Protein AF-A0A2Z6IFJ8-F1 (afdb_monomer_lite)

Sequence (201 aa):
MTLAEHLRNFLWNDRIGFARWKVARELLKKRPDFFKKPSCGDLELLSEHIDGMPTGRTVFFPPSGVAGIVAGMDDKFGRDDSSDRLFPPISCRWKDEETPVTPEAIRAANLDRIRALGFVENGLITATPSIRGYVLMTFDDATGEQVLILVPIRVVLERLRMGEDYRNIPPVEGEHHLDWWAELRRRYPKETFWVPRQYRR

pLDDT: mean 76.65, std 12.47, range [46.59, 94.0]

Radius of gyration: 17.71 Å; chains: 1; bounding box: 40×46×48 Å

Foldseek 3Di:
DDPVVVVVVVVLVVVLVVQVVVLVVVCCVVPVCQVVPLQALKDKFFWAAPSSHTPSDIDIFHLLLLLQLVVLVLVLCPPPQDPQAQFFHFDPVLCVVRHDDDPVSCVVRLNVFWPDWFKDDPRDTDSRDHLQIWIWTFGQDPVRDTTITTGRNLVSQQSLVNRPDPSSQTFHDHDPSAGRVVSNCVVCVVRDHDDDPVNPD

Structure (mmCIF, N/CA/C/O backbone):
data_AF-A0A2Z6IFJ8-F1
#
_entry.id   AF-A0A2Z6IFJ8-F1
#
loop_
_atom_site.group_PDB
_atom_site.id
_atom_site.type_symbol
_atom_site.label_atom_id
_atom_site.label_alt_id
_atom_site.label_comp_id
_atom_site.label_asym_id
_atom_site.label_entity_id
_atom_site.label_seq_id
_atom_site.pdbx_PDB_ins_code
_atom_site.Cartn_x
_atom_site.Cartn_y
_atom_site.Cartn_z
_atom_site.occupancy
_atom_site.B_iso_or_equiv
_atom_site.auth_seq_id
_atom_site.auth_comp_id
_atom_site.auth_asym_id
_atom_site.auth_atom_id
_atom_site.pdbx_PDB_model_num
ATOM 1 N N . MET A 1 1 ? -1.368 -27.295 16.977 1.00 56.31 1 MET A N 1
ATOM 2 C CA . MET A 1 1 ? -2.494 -26.349 17.083 1.00 56.31 1 MET A CA 1
ATOM 3 C C . MET A 1 1 ? -3.770 -27.160 17.243 1.00 56.31 1 MET A C 1
ATOM 5 O O . MET A 1 1 ? -3.990 -28.080 16.462 1.00 56.31 1 MET A O 1
ATOM 9 N N . THR A 1 2 ? -4.534 -26.921 18.301 1.00 79.88 2 THR A N 1
ATOM 10 C CA . THR A 1 2 ? -5.707 -27.724 18.688 1.00 79.88 2 THR A CA 1
ATOM 11 C C . THR A 1 2 ? -6.988 -27.214 18.017 1.00 79.88 2 THR A C 1
ATOM 13 O O . THR A 1 2 ? -7.058 -26.067 17.577 1.00 79.88 2 THR A O 1
ATOM 16 N N . LEU A 1 3 ? -8.037 -28.045 17.954 1.00 74.81 3 LEU A N 1
ATOM 17 C CA . LEU A 1 3 ? -9.346 -27.655 17.403 1.00 74.81 3 LEU A CA 1
ATOM 18 C C . LEU A 1 3 ? -9.928 -26.415 18.111 1.00 74.81 3 LEU A C 1
ATOM 20 O O . LEU A 1 3 ? -10.513 -25.549 17.467 1.00 74.81 3 LEU A O 1
ATOM 24 N N . ALA A 1 4 ? -9.716 -26.300 19.425 1.00 73.06 4 ALA A N 1
ATOM 25 C CA . ALA A 1 4 ? -10.163 -25.163 20.224 1.00 73.06 4 ALA A CA 1
ATOM 26 C C . ALA A 1 4 ? -9.417 -23.859 19.884 1.00 73.06 4 ALA A C 1
ATOM 28 O O . ALA A 1 4 ? -10.023 -22.789 19.888 1.00 73.06 4 ALA A O 1
ATOM 29 N N . GLU A 1 5 ? -8.123 -23.934 19.563 1.00 71.88 5 GLU A N 1
ATOM 30 C CA . GLU A 1 5 ? -7.341 -22.786 19.078 1.00 71.88 5 GLU A CA 1
ATOM 31 C C . GLU A 1 5 ? -7.798 -22.360 17.682 1.00 71.88 5 GLU A C 1
ATOM 33 O O . GLU A 1 5 ? -7.961 -21.170 17.424 1.00 71.88 5 GLU A O 1
ATOM 38 N N . HIS A 1 6 ? -8.086 -23.324 16.804 1.00 71.06 6 HIS A N 1
ATOM 39 C CA . HIS A 1 6 ? -8.590 -23.043 15.462 1.00 71.06 6 HIS A CA 1
ATOM 40 C C . HIS A 1 6 ? -9.958 -22.347 15.501 1.00 71.06 6 HIS A C 1
ATOM 42 O O . HIS A 1 6 ? -10.149 -21.320 14.854 1.00 71.06 6 HIS A O 1
ATOM 48 N N . LEU A 1 7 ? -10.888 -22.852 16.319 1.00 71.06 7 LEU A N 1
ATOM 49 C CA . LEU A 1 7 ? -12.204 -22.238 16.534 1.00 71.06 7 LEU A CA 1
ATOM 50 C C . LEU A 1 7 ? -12.101 -20.840 17.147 1.00 71.06 7 LEU A C 1
ATOM 52 O O . LEU A 1 7 ? -12.823 -19.934 16.737 1.00 71.06 7 LEU A O 1
ATOM 56 N N . ARG A 1 8 ? -11.189 -20.640 18.103 1.00 72.12 8 ARG A N 1
ATOM 57 C CA . ARG A 1 8 ? -10.966 -19.325 18.712 1.00 72.12 8 ARG A CA 1
ATOM 58 C C . ARG A 1 8 ? -10.429 -18.318 17.698 1.00 72.12 8 ARG A C 1
ATOM 60 O O . ARG A 1 8 ? -10.952 -17.211 17.635 1.00 72.12 8 ARG A O 1
ATOM 67 N N . ASN A 1 9 ? -9.447 -18.711 16.888 1.00 73.06 9 ASN A N 1
ATOM 68 C CA . ASN A 1 9 ? -8.899 -17.865 15.826 1.00 73.06 9 ASN A CA 1
ATOM 69 C C . ASN A 1 9 ? -9.953 -17.544 14.762 1.00 73.06 9 ASN A C 1
ATOM 71 O O . ASN A 1 9 ? -10.045 -16.404 14.320 1.00 73.06 9 ASN A O 1
ATOM 75 N N . PHE A 1 10 ? -10.782 -18.522 14.393 1.00 72.75 10 PHE A N 1
ATOM 76 C CA . PHE A 1 10 ? -11.884 -18.325 13.455 1.00 72.75 10 PHE A CA 1
ATOM 77 C C . PHE A 1 10 ? -12.894 -17.290 13.973 1.00 72.75 10 PHE A C 1
ATOM 79 O O . PHE A 1 10 ? -13.136 -16.283 13.314 1.00 72.75 10 PHE A O 1
ATOM 86 N N . LEU A 1 11 ? -13.401 -17.469 15.198 1.00 75.06 11 LEU A N 1
ATOM 87 C CA . LEU A 1 11 ? -14.347 -16.533 15.818 1.00 75.06 11 LEU A CA 1
ATOM 88 C C . LEU A 1 11 ? -13.745 -15.135 16.022 1.00 75.06 11 LEU A C 1
ATOM 90 O O . LEU A 1 11 ? -14.442 -14.127 15.896 1.00 75.06 11 LEU A O 1
ATOM 94 N N . TRP A 1 12 ? -12.452 -15.064 16.343 1.00 73.56 12 TRP A N 1
ATOM 95 C CA . TRP A 1 12 ? -11.729 -13.801 16.467 1.00 73.56 12 TRP A CA 1
ATOM 96 C C . TRP A 1 12 ? -11.639 -13.068 15.123 1.00 73.56 12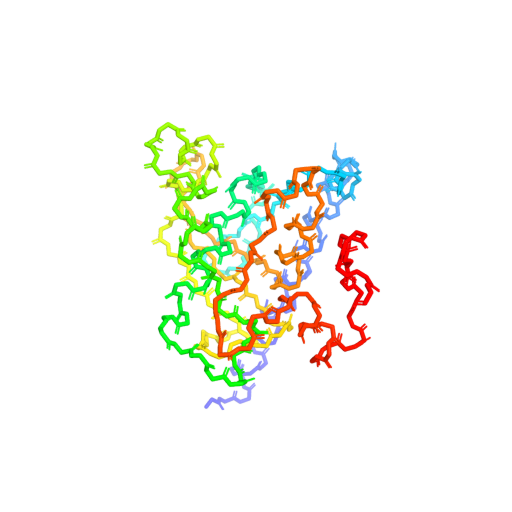 TRP A C 1
ATOM 98 O O . TRP A 1 12 ? -11.976 -11.885 15.044 1.00 73.56 12 TRP A O 1
ATOM 108 N N . ASN A 1 13 ? -11.279 -13.779 14.052 1.00 75.81 13 ASN A N 1
ATOM 109 C CA . ASN A 1 13 ? -11.212 -13.230 12.699 1.00 75.81 13 ASN A CA 1
ATOM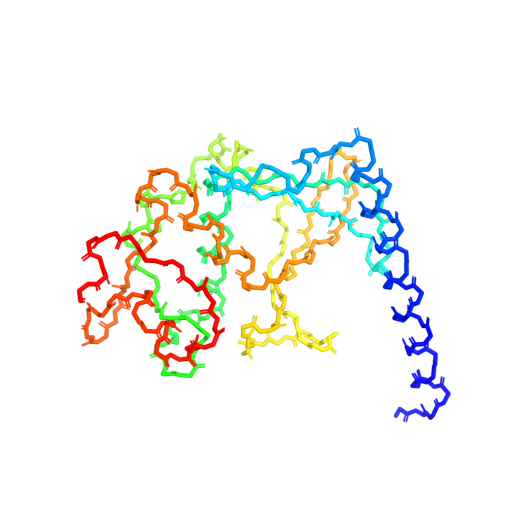 110 C C . ASN A 1 13 ? -12.585 -12.769 12.192 1.00 75.81 13 ASN A C 1
ATOM 112 O O . ASN A 1 13 ? -12.684 -11.683 11.620 1.00 75.81 13 ASN A O 1
ATOM 116 N N . ASP A 1 14 ? -13.650 -13.529 12.463 1.00 77.31 14 ASP A N 1
ATOM 117 C CA . ASP A 1 14 ? -15.025 -13.139 12.129 1.00 77.31 14 ASP A CA 1
ATOM 118 C C . ASP A 1 14 ? -15.440 -11.857 12.858 1.00 77.31 14 ASP A C 1
ATOM 120 O O . ASP A 1 14 ? -16.021 -10.944 12.262 1.00 77.31 14 ASP A O 1
ATOM 124 N N . ARG A 1 15 ? -15.097 -11.744 14.147 1.00 80.62 15 ARG A N 1
ATOM 125 C CA . ARG A 1 15 ? -15.369 -10.542 14.943 1.00 80.62 15 ARG A CA 1
ATOM 126 C C . ARG A 1 15 ? -14.630 -9.323 14.394 1.00 80.62 15 ARG A C 1
ATOM 128 O O . ARG A 1 15 ? -15.242 -8.259 14.284 1.00 80.62 15 ARG A O 1
ATOM 135 N N . ILE A 1 16 ? -13.353 -9.466 14.038 1.00 81.50 16 ILE A N 1
ATOM 136 C CA . ILE A 1 16 ? -12.571 -8.396 13.400 1.00 81.50 16 ILE A CA 1
ATOM 137 C C . ILE A 1 16 ? -13.193 -8.014 12.057 1.00 81.50 16 ILE A C 1
ATOM 139 O O . ILE A 1 16 ? -13.412 -6.831 11.799 1.00 81.50 16 ILE A O 1
ATOM 143 N N . GLY A 1 17 ? -13.536 -8.995 11.219 1.00 79.44 17 GLY A N 1
ATOM 144 C CA . GLY A 1 17 ? -14.177 -8.765 9.925 1.00 79.44 17 GLY A CA 1
ATOM 145 C C . GLY A 1 17 ? -15.481 -7.979 10.058 1.00 79.44 17 GLY A C 1
ATOM 146 O O . GLY A 1 17 ? -15.685 -6.979 9.363 1.00 79.44 17 GLY A O 1
ATOM 147 N N . PHE A 1 18 ? -16.330 -8.360 11.015 1.00 80.81 18 PHE A N 1
ATOM 148 C CA . PHE A 1 18 ? -17.562 -7.636 11.321 1.00 80.81 18 PHE A CA 1
ATOM 149 C C . PHE A 1 18 ? -17.296 -6.211 11.829 1.00 80.81 18 PHE A C 1
ATOM 151 O O . PHE A 1 18 ? -17.965 -5.267 11.398 1.00 80.81 18 PHE A O 1
ATOM 158 N N . ALA A 1 19 ? -16.312 -6.029 12.716 1.00 79.88 19 ALA A N 1
ATOM 159 C CA . ALA A 1 19 ? -15.935 -4.715 13.231 1.00 79.88 19 ALA A CA 1
ATOM 160 C C . ALA A 1 19 ? -15.430 -3.794 12.111 1.00 79.88 19 ALA A C 1
ATOM 162 O O . ALA A 1 19 ? -15.925 -2.672 11.980 1.00 79.88 19 ALA A O 1
ATOM 163 N N . ARG A 1 20 ? -14.520 -4.282 11.255 1.00 82.31 20 ARG A N 1
ATOM 164 C CA . ARG A 1 20 ? -14.022 -3.572 10.065 1.00 82.31 20 ARG A CA 1
ATOM 165 C C . ARG A 1 20 ? -15.170 -3.145 9.161 1.00 82.31 20 ARG A C 1
ATOM 167 O O . ARG A 1 20 ? -15.266 -1.971 8.810 1.00 82.31 20 ARG A O 1
ATOM 174 N N . TRP A 1 21 ? -16.077 -4.069 8.836 1.00 83.00 21 TRP A N 1
ATOM 175 C CA . TRP A 1 21 ? -17.242 -3.774 8.001 1.00 83.00 21 TRP A CA 1
ATOM 176 C C . TRP A 1 21 ? -18.131 -2.689 8.615 1.00 83.00 21 TRP A C 1
ATOM 178 O O . TRP A 1 21 ? -18.515 -1.737 7.933 1.00 83.00 21 TRP A O 1
ATOM 188 N N . LYS A 1 22 ? -18.431 -2.796 9.913 1.00 85.44 22 LYS A N 1
ATOM 189 C CA . LYS A 1 22 ? -19.264 -1.820 10.621 1.00 85.44 22 LYS A CA 1
ATOM 190 C C . LYS A 1 22 ? -18.615 -0.436 10.630 1.00 85.44 22 LYS A C 1
ATOM 192 O O . LYS A 1 22 ? -19.289 0.543 10.321 1.00 85.44 22 LYS A O 1
ATOM 197 N N . VAL A 1 23 ? -17.321 -0.352 10.939 1.00 83.19 23 VAL A N 1
ATOM 198 C CA . VAL A 1 23 ? -16.579 0.917 10.960 1.00 83.19 23 VAL A CA 1
ATOM 199 C C . VAL A 1 23 ? -16.492 1.527 9.565 1.00 83.19 23 VAL A C 1
ATOM 201 O O . VAL A 1 23 ? -16.838 2.694 9.404 1.00 83.19 23 VAL A O 1
ATOM 204 N N . ALA A 1 24 ? -16.131 0.746 8.545 1.00 77.56 24 ALA A N 1
ATOM 205 C CA . ALA A 1 24 ? -16.086 1.219 7.161 1.00 77.56 24 ALA A CA 1
ATOM 206 C C . ALA A 1 24 ? -17.454 1.743 6.693 1.00 77.56 24 ALA A C 1
ATOM 208 O O . ALA A 1 24 ? -17.540 2.785 6.043 1.00 77.56 24 ALA A O 1
ATOM 209 N N . ARG A 1 25 ? -18.545 1.066 7.073 1.00 81.50 25 ARG A N 1
ATOM 210 C CA . ARG A 1 25 ? -19.912 1.503 6.766 1.00 81.50 25 ARG A CA 1
ATOM 211 C C . ARG A 1 25 ? -20.279 2.816 7.457 1.00 81.50 25 ARG A C 1
ATOM 213 O O . ARG A 1 25 ? -20.919 3.663 6.838 1.00 81.50 25 ARG A O 1
ATOM 220 N N . GLU A 1 26 ? -19.916 2.996 8.722 1.00 83.94 26 GLU A N 1
ATOM 221 C CA . GLU A 1 26 ? -20.176 4.252 9.436 1.00 83.94 26 GLU A CA 1
ATOM 222 C C . GLU A 1 26 ? -19.313 5.404 8.908 1.00 83.94 26 GLU A C 1
ATOM 224 O O . GLU A 1 26 ? -19.813 6.518 8.741 1.00 83.94 26 GLU A O 1
ATOM 229 N N . LEU A 1 27 ? -18.050 5.135 8.563 1.00 79.38 27 LEU A N 1
ATOM 230 C CA . LEU A 1 27 ? -17.182 6.102 7.889 1.00 79.38 27 LEU A CA 1
ATOM 231 C C . LEU A 1 27 ? -17.779 6.536 6.554 1.00 79.38 27 LEU A C 1
ATOM 233 O O . LEU A 1 27 ? -17.843 7.730 6.284 1.00 79.38 27 LEU A O 1
ATOM 237 N N . LEU A 1 28 ? -18.311 5.597 5.774 1.00 75.94 28 LEU A N 1
ATOM 238 C CA . LEU A 1 28 ? -19.002 5.904 4.528 1.00 75.94 28 LEU A CA 1
ATOM 239 C C . LEU A 1 28 ? -20.228 6.796 4.699 1.00 75.94 28 LEU A C 1
ATOM 241 O O . LEU A 1 28 ? -20.462 7.681 3.882 1.00 75.94 28 LEU A O 1
ATOM 245 N N . LYS A 1 29 ? -21.040 6.560 5.734 1.00 81.00 29 LYS A N 1
ATOM 246 C CA . LYS A 1 29 ? -22.215 7.401 6.004 1.00 81.00 29 LYS A CA 1
ATOM 247 C C . LYS A 1 29 ? -21.807 8.835 6.329 1.00 81.00 29 LYS A C 1
ATOM 249 O O . LYS A 1 29 ? -22.457 9.768 5.872 1.00 81.00 29 LYS A O 1
ATOM 254 N N . LYS A 1 30 ? -20.745 8.999 7.124 1.00 80.12 30 LYS A N 1
ATOM 255 C CA . LYS A 1 30 ? -20.232 10.312 7.545 1.00 80.12 30 LYS A CA 1
ATOM 256 C C . LYS A 1 30 ? -19.459 11.024 6.436 1.00 80.12 30 LYS A C 1
ATOM 258 O O . LYS A 1 30 ? -19.531 12.242 6.327 1.00 80.12 30 LYS A O 1
ATOM 263 N N . ARG A 1 31 ? -18.718 10.268 5.626 1.00 71.81 31 ARG A N 1
ATOM 264 C CA . ARG A 1 31 ? -17.906 10.737 4.498 1.00 71.81 31 ARG A CA 1
ATOM 265 C C . ARG A 1 31 ? -18.246 9.899 3.260 1.00 71.81 31 ARG A C 1
ATOM 267 O O . ARG A 1 31 ? -17.506 8.972 2.928 1.00 71.81 31 ARG A O 1
ATOM 274 N N . PRO A 1 32 ? -19.337 10.235 2.545 1.00 66.31 32 PRO A N 1
ATOM 275 C CA . PRO A 1 32 ? -19.772 9.511 1.344 1.00 66.31 32 PRO A CA 1
ATOM 276 C C . PRO A 1 32 ? -18.704 9.454 0.250 1.00 66.31 32 PRO A C 1
ATOM 278 O O . PRO A 1 32 ? -18.725 8.561 -0.597 1.00 66.31 32 PRO A O 1
ATOM 281 N N . ASP A 1 33 ? -17.760 10.395 0.290 1.00 62.03 33 ASP A N 1
ATOM 282 C CA . ASP A 1 33 ? -16.680 10.515 -0.679 1.00 62.03 33 ASP A CA 1
ATOM 283 C C . ASP A 1 33 ? -15.507 9.561 -0.425 1.00 62.03 33 ASP A C 1
ATOM 285 O O . ASP A 1 33 ? -14.640 9.427 -1.287 1.00 62.03 33 ASP A O 1
ATOM 289 N N . PHE A 1 34 ? -15.501 8.847 0.706 1.00 58.97 34 PHE A N 1
ATOM 290 C CA . PHE A 1 34 ? -14.440 7.910 1.092 1.00 58.97 34 PHE A CA 1
ATOM 291 C C . PHE A 1 34 ? -14.187 6.823 0.030 1.00 58.97 34 PHE A C 1
ATOM 293 O O . PHE A 1 34 ? -13.041 6.497 -0.259 1.00 58.97 34 PHE A O 1
ATOM 300 N N . PHE A 1 35 ? -15.241 6.331 -0.637 1.00 53.34 35 PHE A N 1
ATOM 301 C CA . PHE A 1 35 ? -15.108 5.453 -1.813 1.00 53.34 35 PHE A CA 1
ATOM 302 C C . PHE A 1 35 ? -15.301 6.177 -3.159 1.00 53.34 35 PHE A C 1
ATOM 304 O O . PHE A 1 35 ? -15.111 5.554 -4.203 1.00 53.34 35 PHE A O 1
ATOM 311 N N . LYS A 1 36 ? -15.663 7.472 -3.169 1.00 49.00 36 LYS A N 1
ATOM 312 C CA . LYS A 1 36 ? -15.936 8.246 -4.401 1.00 49.00 36 LYS A CA 1
ATOM 313 C C . LYS A 1 36 ? -14.800 9.154 -4.869 1.00 49.00 36 LYS A C 1
ATOM 315 O O . LYS A 1 36 ? -14.910 9.685 -5.969 1.00 49.00 36 LYS A O 1
ATOM 320 N N . LYS A 1 37 ? -13.689 9.276 -4.135 1.00 48.50 37 LYS A N 1
ATOM 321 C CA . LYS A 1 37 ? -12.438 9.842 -4.676 1.00 48.50 37 LYS A CA 1
ATOM 322 C C . LYS A 1 37 ? -11.413 8.764 -5.072 1.00 48.50 37 LYS A C 1
ATOM 324 O O . LYS A 1 37 ? -10.375 8.633 -4.427 1.00 48.50 37 LYS A O 1
ATOM 329 N N . PRO A 1 38 ? -11.652 7.972 -6.134 1.00 47.50 38 PRO A N 1
ATOM 330 C CA . PRO A 1 38 ? -10.599 7.198 -6.774 1.00 47.50 38 PRO A CA 1
ATOM 331 C C . PRO A 1 38 ? -9.914 7.934 -7.941 1.00 47.50 38 PRO A C 1
ATOM 333 O O . PRO A 1 38 ? -9.170 7.289 -8.663 1.00 47.50 38 PRO A O 1
ATOM 336 N N . SER A 1 39 ? -10.126 9.238 -8.172 1.00 49.53 39 SER A N 1
ATOM 337 C CA . SER A 1 39 ? -9.719 9.873 -9.442 1.00 49.53 39 SER A CA 1
ATOM 338 C C . SER A 1 39 ? -8.323 10.514 -9.505 1.00 49.53 39 SER A C 1
ATOM 340 O O . SER A 1 39 ? -7.972 10.953 -10.590 1.00 49.53 39 SER A O 1
ATOM 342 N N . CYS A 1 40 ? -7.540 10.582 -8.417 1.00 53.53 40 CYS A N 1
ATOM 343 C CA . CYS A 1 40 ? -6.260 11.327 -8.423 1.00 53.53 40 CYS A CA 1
ATOM 344 C C . CYS A 1 40 ? -5.032 10.554 -7.899 1.00 53.53 40 CYS A C 1
ATOM 346 O O . CYS A 1 40 ? -3.985 11.158 -7.704 1.00 53.53 40 CYS A O 1
ATOM 348 N N . GLY A 1 41 ? -5.127 9.238 -7.668 1.00 62.00 41 GLY A N 1
ATOM 349 C CA . GLY A 1 41 ? -3.985 8.418 -7.220 1.00 62.00 41 GLY A CA 1
ATOM 350 C C . GLY A 1 41 ? -3.763 8.365 -5.704 1.00 62.00 41 GLY A C 1
ATOM 351 O O . GLY A 1 41 ? -2.948 7.574 -5.242 1.00 62.00 41 GLY A O 1
ATOM 352 N N . ASP A 1 42 ? -4.530 9.130 -4.928 1.00 75.94 42 ASP A N 1
ATOM 353 C CA . ASP A 1 42 ? -4.500 9.100 -3.464 1.00 75.94 42 ASP A CA 1
ATOM 354 C C . ASP A 1 42 ? -5.003 7.767 -2.888 1.00 75.94 42 ASP A C 1
ATOM 356 O O . ASP A 1 42 ? -5.820 7.059 -3.497 1.00 75.94 42 ASP A O 1
ATOM 360 N N . LEU A 1 43 ? -4.588 7.465 -1.659 1.00 81.06 43 LEU A N 1
ATOM 361 C CA . LEU A 1 43 ? -4.970 6.270 -0.918 1.00 81.06 43 LEU A CA 1
ATOM 362 C C . LEU A 1 43 ? -5.320 6.622 0.534 1.00 81.06 43 LEU A C 1
ATOM 364 O O . LEU A 1 43 ? -4.457 6.983 1.325 1.00 81.06 43 LEU A O 1
ATOM 368 N N . GLU A 1 44 ? -6.596 6.489 0.899 1.00 85.25 44 GLU A N 1
ATOM 369 C CA . GLU A 1 44 ? -7.065 6.647 2.280 1.00 85.25 44 GLU A CA 1
ATOM 370 C C . GLU A 1 44 ? -7.417 5.273 2.871 1.00 85.25 44 GLU A C 1
ATOM 372 O O . GLU A 1 44 ? -8.170 4.504 2.270 1.00 85.25 44 GLU A O 1
ATOM 377 N N . LEU A 1 45 ? -6.850 4.946 4.032 1.00 86.12 45 LEU A N 1
ATOM 378 C CA . LEU A 1 45 ? -6.851 3.601 4.610 1.00 86.12 45 LEU A CA 1
ATOM 379 C C . LEU A 1 45 ? -7.327 3.619 6.052 1.00 86.12 45 LEU A C 1
ATOM 381 O O . LEU A 1 45 ? -6.982 4.520 6.806 1.00 86.12 45 LEU A O 1
ATOM 385 N N . LEU A 1 46 ? -8.095 2.608 6.449 1.00 87.06 46 LEU A N 1
ATOM 386 C CA . LEU A 1 46 ? -8.482 2.414 7.843 1.00 87.06 46 LEU A CA 1
ATOM 387 C C . LEU A 1 46 ? -7.261 1.960 8.651 1.00 87.06 46 LEU A C 1
ATOM 389 O O . LEU A 1 46 ? -6.574 1.028 8.235 1.00 87.06 46 LEU A O 1
ATOM 393 N N . SER A 1 47 ? -7.007 2.596 9.795 1.00 89.31 47 SER A N 1
ATOM 394 C CA . SER A 1 47 ? -6.002 2.107 10.737 1.00 89.31 47 SER A CA 1
ATOM 395 C C . SER A 1 47 ? -6.611 1.156 11.757 1.00 89.31 47 SER A C 1
ATOM 397 O O . SER A 1 47 ? -7.781 1.264 12.145 1.00 89.31 47 SER A O 1
ATOM 399 N N . GLU A 1 48 ? -5.787 0.228 12.215 1.00 89.62 48 GLU A N 1
ATOM 400 C CA . GLU A 1 48 ? -6.153 -0.843 13.129 1.00 89.62 48 GLU A CA 1
ATOM 401 C C . GLU A 1 48 ? -5.184 -0.875 14.304 1.00 89.62 48 GLU A C 1
ATOM 403 O O . GLU A 1 48 ? -4.009 -0.549 14.169 1.00 89.62 48 GLU A O 1
ATOM 408 N N . HIS A 1 49 ? -5.660 -1.271 15.473 1.00 87.81 49 HIS A N 1
ATOM 409 C CA . HIS A 1 49 ? -4.778 -1.603 16.579 1.00 87.81 49 HIS A CA 1
ATOM 410 C C . HIS A 1 49 ? -3.987 -2.880 16.250 1.00 87.81 49 HIS A C 1
ATOM 412 O O . HIS A 1 49 ? -4.317 -3.629 15.327 1.00 87.81 49 HIS A O 1
ATOM 418 N N . ILE A 1 50 ? -2.937 -3.153 17.029 1.00 82.38 50 ILE A N 1
ATOM 419 C CA . ILE A 1 50 ? -2.091 -4.349 16.859 1.00 82.38 50 ILE A CA 1
ATOM 420 C C . ILE A 1 50 ? -2.901 -5.653 16.986 1.00 82.38 50 ILE A C 1
ATOM 422 O O . ILE A 1 50 ? -2.547 -6.666 16.389 1.00 82.38 50 ILE A O 1
ATOM 426 N N . ASP A 1 51 ? -4.017 -5.626 17.714 1.00 81.62 51 ASP A N 1
ATOM 427 C CA . ASP A 1 51 ? -4.944 -6.754 17.844 1.00 81.62 51 ASP A CA 1
ATOM 428 C C . ASP A 1 51 ? -5.870 -6.954 16.620 1.00 81.62 51 ASP A C 1
ATOM 430 O O . ASP A 1 51 ? -6.672 -7.890 16.603 1.00 81.62 51 ASP A O 1
ATOM 434 N N . GLY A 1 52 ? -5.755 -6.097 15.597 1.00 79.94 52 GLY A N 1
ATOM 435 C CA . GLY A 1 52 ? -6.542 -6.106 14.363 1.00 79.94 52 GLY A CA 1
ATOM 436 C C . GLY A 1 52 ? -7.887 -5.380 14.459 1.00 79.94 52 GLY A C 1
ATOM 437 O O . GLY A 1 52 ? -8.618 -5.318 13.466 1.00 79.94 52 GLY A O 1
ATOM 438 N N . MET A 1 53 ? -8.248 -4.822 15.619 1.00 86.44 53 MET A N 1
ATOM 439 C CA . MET A 1 53 ? -9.486 -4.057 15.759 1.00 86.44 53 MET A CA 1
ATOM 440 C C . MET A 1 53 ? -9.356 -2.692 15.075 1.00 86.44 53 MET A C 1
ATOM 442 O O . MET A 1 53 ? -8.353 -2.003 15.252 1.00 86.44 53 MET A O 1
ATOM 446 N N . PRO A 1 54 ? -10.369 -2.242 14.319 1.00 87.56 54 PRO A N 1
ATOM 447 C CA . PRO A 1 54 ? -10.315 -0.940 13.669 1.00 87.56 54 PRO A CA 1
ATOM 448 C C . PRO A 1 54 ? -10.332 0.190 14.704 1.00 87.56 54 PRO A C 1
ATOM 450 O O . PRO A 1 54 ? -11.209 0.229 15.567 1.00 87.56 54 PRO A O 1
ATOM 453 N N . THR A 1 55 ? -9.427 1.159 14.565 1.00 87.00 55 THR A N 1
ATOM 454 C CA . THR A 1 55 ? -9.363 2.324 15.471 1.00 87.00 55 THR A CA 1
ATOM 455 C C . THR A 1 55 ? -10.503 3.323 15.223 1.00 87.00 55 THR A C 1
ATOM 457 O O . THR A 1 55 ? -10.749 4.226 16.019 1.00 87.00 55 THR A O 1
ATOM 460 N N . GLY A 1 56 ? -11.183 3.209 14.074 1.00 84.56 56 GLY A N 1
ATOM 461 C CA . GLY A 1 56 ? -12.152 4.199 13.596 1.00 84.56 56 GLY A CA 1
ATOM 462 C C . GLY A 1 56 ? -11.525 5.423 12.921 1.00 84.56 56 GLY A C 1
ATOM 463 O O . GLY A 1 56 ? -12.264 6.309 12.490 1.00 84.56 56 GLY A O 1
ATOM 464 N N . ARG A 1 57 ? -10.193 5.473 12.807 1.00 86.19 57 ARG A N 1
ATOM 465 C CA . ARG A 1 57 ? -9.427 6.548 12.162 1.00 86.19 57 ARG A CA 1
ATOM 466 C C . ARG A 1 57 ? -8.887 6.092 10.810 1.00 86.19 57 ARG A C 1
ATOM 468 O O . ARG A 1 57 ? -8.758 4.898 10.548 1.00 86.19 57 ARG A O 1
ATOM 475 N N . THR A 1 58 ? -8.568 7.055 9.953 1.00 86.75 58 THR A N 1
ATOM 476 C CA . THR A 1 58 ? -7.986 6.797 8.638 1.00 86.75 58 THR A CA 1
ATOM 477 C C . THR A 1 58 ? -6.629 7.470 8.484 1.00 86.75 58 THR A C 1
ATOM 479 O O . THR A 1 58 ? -6.344 8.488 9.115 1.00 86.75 58 THR A O 1
ATOM 482 N N . VAL A 1 59 ? -5.788 6.880 7.642 1.00 87.69 59 VAL A N 1
ATOM 483 C CA . VAL A 1 59 ? -4.483 7.397 7.238 1.00 87.69 59 VAL A CA 1
ATOM 484 C C . VAL A 1 59 ? -4.532 7.667 5.744 1.00 87.69 59 VAL A C 1
ATOM 486 O O . VAL A 1 59 ? -4.961 6.817 4.967 1.00 87.69 59 VAL A O 1
ATOM 489 N N . PHE A 1 60 ? -4.121 8.866 5.354 1.00 87.69 60 PHE A N 1
ATOM 490 C CA . PHE A 1 60 ? -4.128 9.313 3.970 1.00 87.69 60 PHE A CA 1
ATOM 491 C C . PHE A 1 60 ? -2.709 9.310 3.403 1.00 87.69 60 PHE A C 1
ATOM 493 O O . PHE A 1 60 ? -1.787 9.813 4.040 1.00 87.69 60 PHE A O 1
ATOM 500 N N . PHE A 1 61 ? -2.555 8.790 2.193 1.00 87.00 61 PHE A N 1
ATOM 501 C CA . PHE A 1 61 ? -1.339 8.867 1.400 1.00 87.00 61 PHE A CA 1
ATOM 502 C C . PHE A 1 61 ? -1.658 9.591 0.086 1.00 87.00 61 PHE A C 1
ATOM 504 O O . PHE A 1 61 ? -2.543 9.139 -0.646 1.00 87.00 61 PHE A O 1
ATOM 511 N N . PRO A 1 62 ? -0.965 10.698 -0.233 1.00 83.75 62 PRO A N 1
ATOM 512 C CA . PRO A 1 62 ? -1.045 11.313 -1.558 1.00 83.75 62 PRO A CA 1
ATOM 513 C C . PRO A 1 62 ? -0.357 10.413 -2.605 1.00 83.75 62 PRO A C 1
ATOM 515 O O . PRO A 1 62 ? 0.264 9.411 -2.232 1.00 83.75 62 PRO A O 1
ATOM 518 N N . PRO A 1 63 ? -0.380 10.756 -3.906 1.00 80.12 63 PRO A N 1
ATOM 519 C CA . PRO A 1 63 ? 0.140 9.880 -4.957 1.00 80.12 63 PRO A CA 1
ATOM 520 C C . PRO A 1 63 ? 1.640 9.604 -4.794 1.00 80.12 63 PRO A C 1
ATOM 522 O O . PRO A 1 63 ? 2.078 8.470 -4.958 1.00 80.12 63 PRO A O 1
ATOM 525 N N . SER A 1 64 ? 2.412 10.600 -4.345 1.00 80.69 64 SER A N 1
ATOM 526 C CA . SER A 1 64 ? 3.831 10.443 -3.996 1.00 80.69 64 SER A CA 1
ATOM 527 C C . SER A 1 64 ? 4.062 9.515 -2.794 1.00 80.69 64 SER A C 1
ATOM 529 O O . SER A 1 64 ? 5.067 8.810 -2.730 1.00 80.69 64 SER A O 1
ATOM 531 N N . GLY A 1 65 ? 3.114 9.459 -1.853 1.00 87.25 65 GLY A N 1
ATOM 532 C CA . GLY A 1 65 ? 3.111 8.480 -0.765 1.00 87.25 65 GLY A CA 1
ATOM 533 C C . GLY A 1 65 ? 2.844 7.067 -1.276 1.00 87.25 65 GLY A C 1
ATOM 534 O O . GLY A 1 65 ? 3.528 6.126 -0.886 1.00 87.25 65 GLY A O 1
ATOM 535 N N . VAL A 1 66 ? 1.910 6.905 -2.216 1.00 85.25 66 VAL A N 1
ATOM 536 C CA . VAL A 1 66 ? 1.664 5.610 -2.874 1.00 85.25 66 VAL A CA 1
ATOM 537 C C . VAL A 1 66 ? 2.898 5.150 -3.662 1.00 85.25 66 VAL A C 1
ATOM 539 O O . VAL A 1 66 ? 3.271 3.981 -3.563 1.00 85.25 66 VAL A O 1
ATOM 542 N N . ALA A 1 67 ? 3.575 6.060 -4.371 1.00 81.31 67 ALA A N 1
ATOM 543 C CA . ALA A 1 67 ? 4.851 5.792 -5.041 1.00 81.31 67 ALA A CA 1
ATOM 544 C C . ALA A 1 67 ? 5.926 5.303 -4.056 1.00 81.31 67 ALA A C 1
ATOM 546 O O . ALA A 1 67 ? 6.553 4.270 -4.298 1.00 81.31 67 ALA A O 1
ATOM 547 N N . GLY A 1 68 ? 6.074 5.970 -2.906 1.00 86.38 68 GLY A N 1
ATOM 548 C CA . GLY A 1 68 ? 6.996 5.546 -1.849 1.00 86.38 68 GLY A CA 1
ATOM 549 C C . GLY A 1 68 ? 6.664 4.176 -1.248 1.00 86.38 68 GLY A C 1
ATOM 550 O O . GLY A 1 68 ? 7.569 3.376 -1.015 1.00 86.38 68 GLY A O 1
ATOM 551 N N . ILE A 1 69 ? 5.378 3.857 -1.054 1.00 88.69 69 ILE A N 1
ATOM 552 C CA . ILE A 1 69 ? 4.950 2.523 -0.596 1.00 88.69 69 ILE A CA 1
ATOM 553 C C . ILE A 1 69 ? 5.364 1.454 -1.611 1.00 88.69 69 ILE A C 1
ATOM 555 O O . ILE A 1 69 ? 5.877 0.411 -1.214 1.00 88.69 69 ILE A O 1
ATOM 559 N N . VAL A 1 70 ? 5.181 1.700 -2.911 1.00 86.06 70 VAL A N 1
ATOM 560 C CA . VAL A 1 70 ? 5.541 0.724 -3.950 1.00 86.06 70 VAL A CA 1
ATOM 561 C C . VAL A 1 70 ? 7.050 0.569 -4.110 1.00 86.06 70 VAL A C 1
ATOM 563 O O . VAL A 1 70 ? 7.515 -0.562 -4.239 1.00 86.06 70 VAL A O 1
ATOM 566 N N . ALA A 1 71 ? 7.822 1.651 -4.017 1.00 85.62 71 ALA A N 1
ATOM 567 C CA . ALA A 1 71 ? 9.278 1.552 -3.949 1.00 85.62 71 ALA A CA 1
ATOM 568 C C . ALA A 1 71 ? 9.717 0.704 -2.743 1.00 85.62 71 ALA A C 1
ATOM 570 O O . ALA A 1 71 ? 10.486 -0.241 -2.903 1.00 85.62 71 ALA A O 1
ATOM 571 N N . GLY A 1 72 ? 9.130 0.947 -1.565 1.00 88.25 72 GLY A N 1
ATOM 572 C CA . GLY A 1 72 ? 9.386 0.151 -0.366 1.00 88.25 72 GLY A CA 1
ATOM 573 C C . GLY A 1 72 ? 8.947 -1.313 -0.487 1.00 88.25 72 GLY A C 1
ATOM 574 O O . GLY A 1 72 ? 9.578 -2.184 0.106 1.00 88.25 72 GLY A O 1
ATOM 575 N N . MET A 1 73 ? 7.894 -1.614 -1.256 1.00 87.62 73 MET A N 1
ATOM 576 C CA . MET A 1 73 ? 7.516 -2.991 -1.595 1.00 87.62 73 MET A CA 1
ATOM 577 C C . MET A 1 73 ? 8.570 -3.653 -2.485 1.00 87.62 73 MET A C 1
ATOM 579 O O . MET A 1 73 ? 8.918 -4.801 -2.229 1.00 87.62 73 MET A O 1
ATOM 583 N N . ASP A 1 74 ? 9.069 -2.961 -3.513 1.00 85.94 74 ASP A N 1
ATOM 584 C CA . ASP A 1 74 ? 10.108 -3.486 -4.410 1.00 85.94 74 ASP A CA 1
ATOM 585 C C . ASP A 1 74 ? 11.414 -3.758 -3.654 1.00 85.94 74 ASP A C 1
ATOM 587 O O . ASP A 1 74 ? 11.992 -4.834 -3.781 1.00 85.94 74 ASP A O 1
ATOM 591 N N . ASP A 1 75 ? 11.807 -2.852 -2.756 1.00 86.31 75 ASP A N 1
ATOM 592 C CA . ASP A 1 75 ? 12.998 -3.012 -1.915 1.00 86.31 75 ASP A CA 1
ATOM 593 C C . ASP A 1 75 ? 12.935 -4.264 -1.021 1.00 86.31 75 ASP A C 1
ATOM 595 O O . ASP A 1 75 ? 13.974 -4.817 -0.653 1.00 86.31 75 ASP A O 1
ATOM 599 N N . LYS A 1 76 ? 11.732 -4.763 -0.692 1.00 85.50 76 LYS A N 1
ATOM 600 C CA . LYS A 1 76 ? 11.557 -6.024 0.056 1.00 85.50 76 LYS A CA 1
ATOM 601 C C . LYS A 1 76 ? 11.856 -7.264 -0.777 1.00 85.50 76 LYS A C 1
ATOM 603 O O . LYS A 1 76 ? 12.223 -8.281 -0.192 1.00 85.50 76 LYS A O 1
ATOM 608 N N . PHE A 1 77 ? 11.722 -7.187 -2.099 1.00 78.44 77 PHE A N 1
ATOM 609 C CA . PHE A 1 77 ? 12.168 -8.241 -3.014 1.00 78.44 77 PHE A CA 1
ATOM 610 C C . PHE A 1 77 ? 13.683 -8.165 -3.275 1.00 78.44 77 PHE A C 1
ATOM 612 O O . PHE A 1 77 ? 14.291 -9.144 -3.703 1.00 78.44 77 PHE A O 1
ATOM 619 N N . GLY A 1 78 ? 14.330 -7.040 -2.951 1.00 73.88 78 GLY A N 1
ATOM 620 C CA . GLY A 1 78 ? 15.776 -6.875 -3.079 1.00 73.88 78 GLY A CA 1
ATOM 621 C C . GLY A 1 78 ? 16.237 -6.962 -4.536 1.00 73.88 78 GLY A C 1
ATOM 622 O O . GLY A 1 78 ? 15.677 -6.305 -5.404 1.00 73.88 78 GLY A O 1
ATOM 623 N N . ARG A 1 79 ? 17.275 -7.768 -4.801 1.00 67.50 79 ARG A N 1
ATOM 624 C CA . ARG A 1 79 ? 17.807 -8.027 -6.157 1.00 67.50 79 ARG A CA 1
ATOM 625 C C . ARG A 1 79 ? 17.198 -9.268 -6.821 1.00 67.50 79 ARG A C 1
ATOM 627 O O . ARG A 1 79 ? 17.800 -9.827 -7.734 1.00 67.50 79 ARG A O 1
ATOM 634 N N . ASP A 1 80 ? 16.090 -9.781 -6.290 1.00 67.31 80 ASP A N 1
ATOM 635 C CA . ASP A 1 80 ? 15.433 -10.939 -6.883 1.00 67.31 80 ASP A CA 1
ATOM 636 C C . ASP A 1 80 ? 14.718 -10.535 -8.181 1.00 67.31 80 ASP A C 1
ATOM 638 O O . ASP A 1 80 ? 13.640 -9.936 -8.166 1.00 67.31 80 ASP A O 1
ATOM 642 N N . ASP A 1 81 ? 15.331 -10.886 -9.308 1.00 66.44 81 ASP A N 1
ATOM 643 C CA . ASP A 1 81 ? 14.778 -10.696 -10.651 1.00 66.44 81 ASP A CA 1
ATOM 644 C C . ASP A 1 81 ? 14.070 -11.963 -11.165 1.00 66.44 81 ASP A C 1
ATOM 646 O O . ASP A 1 81 ? 13.798 -12.092 -12.362 1.00 66.44 81 ASP A O 1
ATOM 650 N N . SER A 1 82 ? 13.762 -12.922 -10.279 1.00 69.38 82 SER A N 1
ATOM 651 C CA . SER A 1 82 ? 13.103 -14.171 -10.661 1.00 69.38 82 SER A CA 1
ATOM 652 C C . SER A 1 82 ? 11.771 -13.935 -11.372 1.00 69.38 82 SER A C 1
ATOM 654 O O . SER A 1 82 ? 11.042 -12.974 -11.122 1.00 69.38 82 SER A O 1
ATOM 656 N N . SER A 1 83 ? 11.385 -14.869 -12.244 1.00 66.94 83 SER A N 1
ATOM 657 C CA . SER A 1 83 ? 10.068 -14.849 -12.887 1.00 66.94 83 SER A CA 1
ATOM 658 C C . SER A 1 83 ? 8.909 -15.011 -11.901 1.00 66.94 83 SER A C 1
ATOM 660 O O . SER A 1 83 ? 7.772 -14.728 -12.270 1.00 66.94 83 SER A O 1
ATOM 662 N N . ASP A 1 84 ? 9.178 -15.432 -10.667 1.00 71.12 84 ASP A N 1
ATOM 663 C CA . ASP A 1 84 ? 8.159 -15.809 -9.686 1.00 71.12 84 ASP A CA 1
ATOM 664 C C . ASP A 1 84 ? 7.791 -14.659 -8.738 1.00 71.12 84 ASP A C 1
ATOM 666 O O . ASP A 1 84 ? 6.790 -14.741 -8.022 1.00 71.12 84 ASP A O 1
ATOM 670 N N . ARG A 1 85 ? 8.542 -13.549 -8.770 1.00 76.50 85 ARG A N 1
ATOM 671 C CA . ARG A 1 85 ? 8.212 -12.328 -8.021 1.00 76.50 85 ARG A CA 1
ATOM 672 C C . ARG A 1 85 ? 6.818 -11.799 -8.372 1.00 76.50 85 ARG A C 1
ATOM 674 O O . ARG A 1 85 ? 6.340 -11.925 -9.502 1.00 76.50 85 ARG A O 1
ATOM 681 N N . LEU A 1 86 ? 6.166 -11.142 -7.415 1.00 76.69 86 LEU A N 1
ATOM 682 C CA . LEU A 1 86 ? 4.791 -10.658 -7.583 1.00 76.69 86 LEU A CA 1
ATOM 683 C C . LEU A 1 86 ? 4.647 -9.660 -8.745 1.00 76.69 86 LEU A C 1
ATOM 685 O O . LEU A 1 86 ? 3.687 -9.726 -9.515 1.00 76.69 86 LEU A O 1
ATOM 689 N N . PHE A 1 87 ? 5.609 -8.753 -8.878 1.00 73.56 87 PHE A N 1
ATOM 690 C CA . PHE A 1 87 ? 5.670 -7.729 -9.917 1.00 73.56 87 PHE A CA 1
ATOM 691 C C . PHE A 1 87 ? 7.127 -7.498 -10.331 1.00 73.56 87 PHE A C 1
ATOM 693 O O . PHE A 1 87 ? 7.913 -7.500 -9.404 1.00 73.56 87 PHE A O 1
ATOM 700 N N . PRO A 1 88 ? 7.499 -7.303 -11.617 1.00 71.62 88 PRO A N 1
ATOM 701 C CA . PRO A 1 88 ? 8.863 -7.015 -12.125 1.00 71.62 88 PRO A CA 1
ATOM 702 C C . PRO A 1 88 ? 9.676 -5.916 -11.410 1.00 71.62 88 PRO A C 1
ATOM 704 O O . PRO A 1 88 ? 9.051 -5.065 -10.778 1.00 71.62 88 PRO A O 1
ATOM 707 N N . PRO A 1 89 ? 11.029 -5.924 -11.504 1.00 77.69 89 PRO A N 1
ATOM 708 C CA . PRO A 1 89 ? 11.898 -4.980 -10.787 1.00 77.69 89 PRO A CA 1
ATOM 709 C C . PRO A 1 89 ? 11.663 -3.551 -11.231 1.00 77.69 89 PRO A C 1
ATOM 711 O O . PRO A 1 89 ? 11.575 -3.265 -12.425 1.00 77.69 89 PRO A O 1
ATOM 714 N N . ILE A 1 90 ? 11.533 -2.650 -10.262 1.00 77.94 90 ILE A N 1
ATOM 715 C CA . ILE A 1 90 ? 11.303 -1.235 -10.533 1.00 77.94 90 ILE A CA 1
ATOM 716 C C . ILE A 1 90 ? 12.641 -0.547 -10.779 1.00 77.94 90 ILE A C 1
ATOM 718 O O . ILE A 1 90 ? 13.598 -0.749 -10.035 1.00 77.94 90 ILE A O 1
ATOM 722 N N . SER A 1 91 ? 12.684 0.306 -11.803 1.00 76.25 91 SER A N 1
ATOM 723 C CA . SER A 1 91 ? 13.874 1.071 -12.158 1.00 76.25 91 SER A CA 1
ATOM 724 C C . SER A 1 91 ? 14.430 1.867 -10.980 1.00 76.25 91 SER A C 1
ATOM 726 O O . SER A 1 91 ? 13.711 2.666 -10.371 1.00 76.25 91 SER A O 1
ATOM 728 N N . CYS A 1 92 ? 15.730 1.710 -10.710 1.00 78.44 92 CYS A N 1
ATOM 729 C CA . CYS A 1 92 ? 16.423 2.503 -9.693 1.00 78.44 92 CYS A CA 1
ATOM 730 C C . CYS A 1 92 ? 16.327 3.997 -10.011 1.00 78.44 92 CYS A C 1
ATOM 732 O O . CYS A 1 92 ? 16.009 4.796 -9.137 1.00 78.44 92 CYS A O 1
ATOM 734 N N . ARG A 1 93 ? 16.493 4.360 -11.288 1.00 78.75 93 ARG A N 1
ATOM 735 C CA . ARG A 1 93 ? 16.394 5.751 -11.740 1.00 78.75 93 ARG A CA 1
ATOM 736 C C . ARG A 1 93 ? 15.037 6.369 -11.410 1.00 78.75 93 ARG A C 1
ATOM 738 O O . ARG A 1 93 ? 14.971 7.514 -10.984 1.00 78.75 93 ARG A O 1
ATOM 745 N N . TRP A 1 94 ? 13.957 5.619 -11.604 1.00 78.50 94 TRP A N 1
ATOM 746 C CA . TRP A 1 94 ? 12.628 6.104 -11.249 1.00 78.50 94 TRP A CA 1
ATOM 747 C C . TRP A 1 94 ? 12.466 6.284 -9.743 1.00 78.50 94 TRP A C 1
ATOM 749 O O . TRP A 1 94 ? 11.882 7.273 -9.314 1.00 78.50 94 TRP A O 1
ATOM 759 N N . LYS A 1 95 ? 13.004 5.362 -8.933 1.00 80.00 95 LYS A N 1
ATOM 760 C CA . LYS A 1 95 ? 12.986 5.526 -7.475 1.00 80.00 95 LYS A CA 1
ATOM 761 C C . LYS A 1 95 ? 13.710 6.810 -7.077 1.00 80.00 95 LYS A C 1
ATOM 763 O O . LYS A 1 95 ? 13.171 7.572 -6.283 1.00 80.00 95 LYS A O 1
ATOM 768 N N . ASP A 1 96 ? 14.865 7.082 -7.675 1.00 80.19 96 ASP A N 1
ATOM 769 C CA . ASP A 1 96 ? 15.648 8.289 -7.402 1.00 80.19 96 ASP A CA 1
ATOM 770 C C . ASP A 1 96 ? 14.922 9.581 -7.821 1.00 80.19 96 ASP A C 1
ATOM 772 O O . ASP A 1 96 ? 15.043 10.604 -7.146 1.00 80.19 96 ASP A O 1
ATOM 776 N N . GLU A 1 97 ? 14.178 9.549 -8.931 1.00 77.94 97 GLU A N 1
ATOM 777 C CA . GLU A 1 97 ? 13.474 10.716 -9.479 1.00 77.94 97 GLU A CA 1
ATOM 778 C C . GLU A 1 97 ? 12.126 10.988 -8.781 1.00 77.94 97 GLU A C 1
ATOM 780 O O . GLU A 1 97 ? 11.779 12.147 -8.552 1.00 77.94 97 GLU A O 1
ATOM 785 N N . GLU A 1 98 ? 11.369 9.943 -8.431 1.00 74.50 98 GLU A N 1
ATOM 786 C CA . GLU A 1 98 ? 9.944 10.057 -8.081 1.00 74.50 98 GLU A CA 1
ATOM 787 C C . GLU A 1 98 ? 9.626 9.704 -6.622 1.00 74.50 98 GLU A C 1
ATOM 789 O O . GLU A 1 98 ? 8.547 10.043 -6.122 1.00 74.50 98 GLU A O 1
ATOM 794 N N . THR A 1 99 ? 10.543 9.053 -5.893 1.00 77.81 99 THR A N 1
ATOM 795 C CA . THR A 1 99 ? 10.333 8.853 -4.454 1.00 77.81 99 THR A CA 1
ATOM 796 C C . THR A 1 99 ? 10.698 10.114 -3.667 1.00 77.81 99 THR A C 1
ATOM 798 O O . THR A 1 99 ? 11.701 10.773 -3.946 1.00 77.81 99 THR A O 1
ATOM 801 N N . PRO A 1 100 ? 9.899 10.497 -2.656 1.00 79.06 100 PRO A N 1
ATOM 802 C CA . PRO A 1 100 ? 10.236 11.628 -1.802 1.00 79.06 100 PRO A CA 1
ATOM 803 C C . PRO A 1 100 ? 11.540 11.364 -1.036 1.00 79.06 100 PRO A C 1
ATOM 805 O O . PRO A 1 100 ? 11.581 10.478 -0.188 1.00 79.06 100 PRO A O 1
ATOM 808 N N . VAL A 1 101 ? 12.588 12.152 -1.295 1.00 80.94 101 VAL A N 1
ATOM 809 C CA . VAL A 1 101 ? 13.901 11.999 -0.628 1.00 80.94 101 VAL A CA 1
ATOM 810 C C . VAL A 1 101 ? 14.219 13.092 0.393 1.00 80.94 101 VAL A C 1
ATOM 812 O O . VAL A 1 101 ? 15.016 12.876 1.304 1.00 80.94 101 VAL A O 1
ATOM 815 N N . THR A 1 102 ? 13.605 14.275 0.283 1.00 87.19 102 THR A N 1
ATOM 816 C CA . THR A 1 102 ? 13.808 15.341 1.275 1.00 87.19 102 THR A CA 1
ATOM 817 C C . THR A 1 102 ? 12.917 15.112 2.496 1.00 87.19 102 THR A C 1
ATOM 819 O O . THR A 1 102 ? 11.788 14.639 2.339 1.00 87.19 102 THR A O 1
ATOM 822 N N . PRO A 1 103 ? 13.348 15.478 3.718 1.00 89.06 103 PRO A N 1
ATOM 823 C CA . PRO A 1 103 ? 12.516 15.334 4.912 1.00 89.06 103 PRO A CA 1
ATOM 824 C C . PRO A 1 103 ? 11.138 15.994 4.769 1.00 89.06 103 PRO A C 1
ATOM 826 O O . PRO A 1 103 ? 10.137 15.466 5.247 1.00 89.06 103 PRO A O 1
ATOM 829 N N . GLU A 1 104 ? 11.067 17.138 4.090 1.00 90.00 104 GLU A N 1
ATOM 830 C CA . GLU A 1 104 ? 9.826 17.863 3.815 1.00 90.00 104 GLU A CA 1
ATOM 831 C C . GLU A 1 104 ? 8.920 17.080 2.862 1.00 90.00 104 GLU A C 1
ATOM 833 O O . GLU A 1 104 ? 7.725 16.962 3.128 1.00 90.00 104 GLU A O 1
ATOM 838 N N . ALA A 1 105 ? 9.475 16.517 1.784 1.00 86.38 105 ALA A N 1
ATOM 839 C CA . ALA A 1 105 ? 8.714 15.732 0.819 1.00 86.38 105 ALA A CA 1
ATOM 840 C C . ALA A 1 105 ? 8.248 14.396 1.417 1.00 86.38 105 ALA A C 1
ATOM 842 O O . ALA A 1 105 ? 7.109 13.997 1.190 1.00 86.38 105 ALA A O 1
ATOM 843 N N . ILE A 1 106 ? 9.080 13.741 2.234 1.00 88.44 106 ILE A N 1
ATOM 844 C CA . ILE A 1 106 ? 8.729 12.513 2.965 1.00 88.44 106 ILE A CA 1
ATOM 845 C C . ILE A 1 106 ? 7.555 12.782 3.918 1.00 88.44 106 ILE A C 1
ATOM 847 O O . ILE A 1 106 ? 6.592 12.014 3.930 1.00 88.44 106 ILE A O 1
ATOM 851 N N . ARG A 1 107 ? 7.589 13.899 4.662 1.00 89.94 107 ARG A N 1
ATOM 852 C CA . ARG A 1 107 ? 6.471 14.333 5.520 1.00 89.94 107 ARG A CA 1
ATOM 853 C C . ARG A 1 107 ? 5.216 14.660 4.716 1.00 89.94 107 ARG A C 1
ATOM 855 O O . ARG A 1 107 ? 4.124 14.241 5.087 1.00 89.94 107 ARG A O 1
ATOM 862 N N . ALA A 1 108 ? 5.355 15.378 3.601 1.00 87.81 108 ALA A N 1
ATOM 863 C CA . ALA A 1 108 ? 4.228 15.705 2.725 1.00 87.81 108 ALA A CA 1
ATOM 864 C C . ALA A 1 108 ? 3.584 14.448 2.116 1.00 87.81 108 ALA A C 1
ATOM 866 O O . ALA A 1 108 ? 2.368 14.397 1.950 1.00 87.81 108 ALA A O 1
ATOM 867 N N . ALA A 1 109 ? 4.389 13.422 1.836 1.00 88.25 109 ALA A N 1
ATOM 868 C CA . ALA A 1 109 ? 3.953 12.116 1.360 1.00 88.25 109 ALA A CA 1
ATOM 869 C C . ALA A 1 109 ? 3.430 11.188 2.472 1.00 88.25 109 ALA A C 1
ATOM 871 O O . ALA A 1 109 ? 2.970 10.084 2.179 1.00 88.25 109 ALA A O 1
ATOM 872 N N . ASN A 1 110 ? 3.480 11.634 3.733 1.00 91.25 110 ASN A N 1
ATOM 873 C CA . ASN A 1 110 ? 3.085 10.879 4.922 1.00 91.25 110 ASN A CA 1
ATOM 874 C C . ASN A 1 110 ? 3.876 9.564 5.110 1.00 91.25 110 ASN A C 1
ATOM 876 O O . ASN A 1 110 ? 3.373 8.598 5.682 1.00 91.25 110 ASN A O 1
ATOM 880 N N . LEU A 1 111 ? 5.114 9.514 4.607 1.00 90.44 111 LEU A N 1
ATOM 881 C CA . LEU A 1 111 ? 5.980 8.330 4.648 1.00 90.44 111 LEU A CA 1
ATOM 882 C C . LEU A 1 111 ? 6.859 8.277 5.905 1.00 90.44 111 LEU A C 1
ATOM 884 O O . LEU A 1 111 ? 7.244 7.193 6.332 1.00 90.44 111 LEU A O 1
ATOM 888 N N . ASP A 1 112 ? 7.142 9.422 6.535 1.00 91.75 112 ASP A N 1
ATOM 889 C CA . ASP A 1 112 ? 8.028 9.556 7.709 1.00 91.75 112 ASP A CA 1
ATOM 890 C C . ASP A 1 112 ? 7.529 8.791 8.943 1.00 91.75 112 ASP A C 1
ATOM 892 O O . ASP A 1 112 ? 8.282 8.504 9.877 1.00 91.75 112 ASP A O 1
ATOM 896 N N . ARG A 1 113 ? 6.239 8.465 8.934 1.00 91.38 113 ARG A N 1
ATOM 897 C CA . ARG A 1 113 ? 5.516 7.807 10.019 1.00 91.38 113 ARG A CA 1
ATOM 898 C C . ARG A 1 113 ? 5.394 6.301 9.827 1.00 91.38 113 ARG A C 1
ATOM 900 O O . ARG A 1 113 ? 4.967 5.616 10.755 1.00 91.38 113 ARG A O 1
ATOM 907 N N . ILE A 1 114 ? 5.774 5.773 8.661 1.00 92.06 114 ILE A N 1
ATOM 908 C CA . ILE A 1 114 ? 5.872 4.329 8.435 1.00 92.06 114 ILE A CA 1
ATOM 909 C C . ILE A 1 114 ? 7.119 3.821 9.167 1.00 92.06 114 ILE A C 1
ATOM 911 O O . ILE A 1 114 ? 8.232 4.281 8.922 1.00 92.06 114 ILE A O 1
ATOM 915 N N . ARG A 1 115 ? 6.942 2.860 10.077 1.00 91.94 115 ARG A N 1
ATOM 916 C CA . ARG A 1 115 ? 8.039 2.266 10.863 1.00 91.94 115 ARG A CA 1
ATOM 917 C C . ARG A 1 115 ? 8.523 0.946 10.297 1.00 91.94 115 ARG A C 1
ATOM 919 O O . ARG A 1 115 ? 9.713 0.650 10.347 1.00 91.94 115 ARG A O 1
ATOM 926 N N . ALA A 1 116 ? 7.610 0.159 9.750 1.00 89.75 116 ALA A N 1
ATOM 927 C CA . ALA A 1 116 ? 7.926 -1.078 9.069 1.00 89.75 116 ALA A CA 1
ATOM 928 C C . ALA A 1 116 ? 6.918 -1.332 7.954 1.00 89.75 116 ALA A C 1
ATOM 930 O O . ALA A 1 116 ? 5.751 -0.958 8.051 1.00 89.75 116 ALA A O 1
ATOM 931 N N . LEU A 1 117 ? 7.392 -2.017 6.918 1.00 91.50 117 LEU A N 1
ATOM 932 C CA . LEU A 1 117 ? 6.601 -2.505 5.800 1.00 91.50 117 LEU A CA 1
ATOM 933 C C . LEU A 1 117 ? 6.935 -3.983 5.584 1.00 91.50 117 LEU A C 1
ATOM 935 O O . LEU A 1 117 ? 8.106 -4.380 5.636 1.00 91.50 117 LEU A O 1
ATOM 939 N N . GLY A 1 118 ? 5.912 -4.794 5.357 1.00 91.00 118 GLY A N 1
ATOM 940 C CA . GLY A 1 118 ? 6.036 -6.210 5.030 1.00 91.00 118 GLY A CA 1
ATOM 941 C C . GLY A 1 118 ? 4.799 -6.721 4.304 1.00 91.00 118 GLY A C 1
ATOM 942 O O . GLY A 1 118 ? 3.866 -5.964 4.035 1.00 91.00 118 GLY A O 1
ATOM 943 N N . PHE A 1 119 ? 4.783 -8.017 4.005 1.00 91.69 119 PHE A N 1
ATOM 944 C CA . PHE A 1 119 ? 3.643 -8.654 3.358 1.00 91.69 119 PHE A CA 1
ATOM 945 C C . PHE A 1 119 ? 2.994 -9.678 4.270 1.00 91.69 119 PHE A C 1
ATOM 947 O O . PHE A 1 119 ? 3.678 -10.400 4.994 1.00 91.69 119 PHE A O 1
ATOM 954 N N . VAL A 1 120 ? 1.668 -9.749 4.208 1.00 89.06 120 VAL A N 1
ATOM 955 C CA . VAL A 1 120 ? 0.865 -10.725 4.937 1.00 89.06 120 VAL A CA 1
ATOM 956 C C . VAL A 1 120 ? -0.086 -11.418 3.978 1.00 89.06 120 VAL A C 1
ATOM 958 O O . VAL A 1 120 ? -0.793 -10.777 3.201 1.00 89.06 120 VAL A O 1
ATOM 961 N N . GLU A 1 121 ? -0.153 -12.738 4.071 1.00 86.31 121 GLU A N 1
ATOM 962 C CA . GLU A 1 121 ? -1.103 -13.559 3.332 1.00 86.31 121 GLU A CA 1
ATOM 963 C C . GLU A 1 121 ? -1.667 -14.633 4.262 1.00 86.31 121 GLU A C 1
ATOM 965 O O . GLU A 1 121 ? -0.938 -15.248 5.036 1.00 86.31 121 GLU A O 1
ATOM 970 N N . ASN A 1 122 ? -2.991 -14.816 4.247 1.00 81.69 122 ASN A N 1
ATOM 971 C CA . ASN A 1 122 ? -3.694 -15.732 5.157 1.00 81.69 122 ASN A CA 1
ATOM 972 C C . ASN A 1 122 ? -3.356 -15.517 6.651 1.00 81.69 122 ASN A C 1
ATOM 974 O O . ASN A 1 122 ? -3.330 -16.463 7.434 1.00 81.69 122 ASN A O 1
ATOM 978 N N . GLY A 1 123 ? -3.087 -14.266 7.046 1.00 75.94 123 GLY A N 1
ATOM 979 C CA . GLY A 1 123 ? -2.739 -13.896 8.423 1.00 75.94 123 GLY A CA 1
ATOM 980 C C . GLY A 1 123 ? -1.288 -14.182 8.828 1.00 75.94 123 GLY A C 1
ATOM 981 O O . GLY A 1 123 ? -0.946 -13.987 9.991 1.00 75.94 123 GLY A O 1
ATOM 982 N N . LEU A 1 124 ? -0.432 -14.614 7.899 1.00 81.38 124 LEU A N 1
ATOM 983 C CA . LEU A 1 124 ? 0.982 -14.895 8.146 1.00 81.38 124 LEU A CA 1
ATOM 984 C C . LEU A 1 124 ? 1.876 -13.938 7.362 1.00 81.38 124 LEU A C 1
ATOM 986 O O . LEU A 1 124 ? 1.596 -13.631 6.204 1.00 81.38 124 LEU A O 1
ATOM 990 N N . ILE A 1 125 ? 2.968 -13.491 7.987 1.00 87.38 125 ILE A N 1
ATOM 991 C CA . ILE A 1 125 ? 4.004 -12.713 7.303 1.00 87.38 125 ILE A CA 1
ATOM 992 C C . ILE A 1 125 ? 4.670 -13.604 6.251 1.00 87.38 125 ILE A C 1
ATOM 994 O O . ILE A 1 125 ? 5.046 -14.738 6.546 1.00 87.38 125 ILE A O 1
ATOM 998 N N . THR A 1 126 ? 4.826 -13.087 5.035 1.00 85.69 126 THR A N 1
ATOM 999 C CA . THR A 1 126 ? 5.423 -13.811 3.908 1.00 85.69 126 THR A CA 1
ATOM 1000 C C . THR A 1 126 ? 6.463 -12.957 3.186 1.00 85.69 126 THR A C 1
ATOM 1002 O O . THR A 1 126 ? 6.350 -11.734 3.129 1.00 85.69 126 THR A O 1
ATOM 1005 N N . ALA A 1 127 ? 7.483 -13.613 2.631 1.00 83.94 127 ALA A N 1
ATOM 1006 C CA . ALA A 1 127 ? 8.460 -12.995 1.733 1.00 83.94 127 ALA A CA 1
ATOM 1007 C C . ALA A 1 127 ? 8.035 -13.085 0.255 1.00 83.94 127 ALA A C 1
ATOM 1009 O O . ALA A 1 127 ? 8.524 -12.327 -0.574 1.00 83.94 127 ALA A O 1
ATOM 1010 N N . THR A 1 128 ? 7.104 -13.985 -0.072 1.00 83.31 128 THR A N 1
ATOM 1011 C CA . THR A 1 128 ? 6.636 -14.266 -1.436 1.00 83.31 128 THR A CA 1
ATOM 1012 C C . THR A 1 128 ? 5.117 -14.087 -1.519 1.00 83.31 128 THR A C 1
ATOM 1014 O O . THR A 1 128 ? 4.368 -15.064 -1.585 1.00 83.31 128 THR A O 1
ATOM 1017 N N . PRO A 1 129 ? 4.618 -12.842 -1.438 1.00 86.62 129 PRO A N 1
ATOM 1018 C CA . PRO A 1 129 ? 3.184 -12.580 -1.472 1.00 86.62 129 PRO A CA 1
ATOM 1019 C C . PRO A 1 129 ? 2.574 -12.829 -2.853 1.00 86.62 129 PRO A C 1
ATOM 1021 O O . PRO A 1 129 ? 3.191 -12.555 -3.884 1.00 86.62 129 PRO A O 1
ATOM 1024 N N . SER A 1 130 ? 1.308 -13.241 -2.876 1.00 86.56 130 SER A N 1
ATOM 1025 C CA . SER A 1 130 ? 0.485 -13.207 -4.086 1.00 86.56 130 SER A CA 1
ATOM 1026 C C . SER A 1 130 ? -0.255 -11.872 -4.253 1.00 86.56 130 SER A C 1
ATOM 1028 O O . SER A 1 130 ? -0.348 -11.059 -3.332 1.00 86.56 130 SER A O 1
ATOM 1030 N N . ILE A 1 131 ? -0.885 -11.661 -5.416 1.00 83.38 131 ILE A N 1
ATOM 1031 C CA . ILE A 1 131 ? -1.742 -10.487 -5.680 1.00 83.38 131 ILE A CA 1
ATOM 1032 C C . ILE A 1 131 ? -2.942 -10.383 -4.718 1.00 83.38 131 ILE A C 1
ATOM 1034 O O . ILE A 1 131 ? -3.525 -9.309 -4.559 1.00 83.38 131 ILE A O 1
ATOM 1038 N N . ARG A 1 132 ? -3.309 -11.497 -4.069 1.00 85.06 132 ARG A N 1
ATOM 1039 C CA . ARG A 1 132 ? -4.386 -11.582 -3.070 1.00 85.06 132 ARG A CA 1
ATOM 1040 C C . ARG A 1 132 ? -3.909 -11.274 -1.651 1.00 85.06 132 ARG A C 1
ATOM 1042 O O . ARG A 1 132 ? -4.737 -11.196 -0.746 1.00 85.06 132 ARG A O 1
ATOM 1049 N N . GLY A 1 133 ? -2.601 -11.125 -1.460 1.00 89.31 133 GLY A N 1
ATOM 1050 C CA . GLY A 1 133 ? -2.005 -10.738 -0.195 1.00 89.31 133 GLY A CA 1
ATOM 1051 C C . GLY A 1 133 ? -2.233 -9.267 0.149 1.00 89.31 133 GLY A C 1
ATOM 1052 O O . GLY A 1 133 ? -2.845 -8.486 -0.591 1.00 89.31 133 GLY A O 1
ATOM 1053 N N . TYR A 1 134 ? -1.693 -8.890 1.299 1.00 90.75 134 TYR A N 1
ATOM 1054 C CA . TYR A 1 134 ? -1.763 -7.549 1.853 1.00 90.75 134 TYR A CA 1
ATOM 1055 C C . TYR A 1 134 ? -0.359 -7.006 2.093 1.00 90.75 134 TYR A C 1
ATOM 1057 O O . TYR A 1 134 ? 0.533 -7.724 2.540 1.00 90.75 134 TYR A O 1
ATOM 1065 N N . VAL A 1 135 ? -0.186 -5.713 1.851 1.00 91.56 135 VAL A N 1
ATOM 1066 C CA . VAL A 1 135 ? 0.887 -4.931 2.455 1.00 91.56 135 VAL A CA 1
ATOM 1067 C C . VAL A 1 135 ? 0.469 -4.636 3.890 1.00 91.56 135 VAL A C 1
ATOM 1069 O O . VAL A 1 135 ? -0.614 -4.094 4.126 1.00 91.56 135 VAL A O 1
ATOM 1072 N N . LEU A 1 136 ? 1.320 -5.005 4.838 1.00 93.06 136 LEU A N 1
ATOM 1073 C CA . LEU A 1 136 ? 1.210 -4.622 6.236 1.00 93.06 136 LEU A CA 1
ATOM 1074 C C . LEU A 1 136 ? 2.204 -3.496 6.503 1.00 93.06 136 LEU A C 1
ATOM 1076 O O . LEU A 1 136 ? 3.401 -3.654 6.261 1.00 93.06 136 LEU A O 1
ATOM 1080 N N . MET A 1 137 ? 1.713 -2.387 7.044 1.00 94.00 137 MET A N 1
ATOM 1081 C CA . MET A 1 137 ? 2.547 -1.289 7.522 1.00 94.00 137 MET A CA 1
ATOM 1082 C C . MET A 1 137 ? 2.294 -1.053 9.007 1.00 94.00 137 MET A C 1
ATOM 1084 O O . MET A 1 137 ? 1.140 -1.011 9.435 1.00 94.00 137 MET A O 1
ATOM 1088 N N . THR A 1 138 ? 3.361 -0.868 9.782 1.00 92.69 138 THR A N 1
ATOM 1089 C CA . THR A 1 138 ? 3.257 -0.244 11.105 1.00 92.69 138 THR A CA 1
ATOM 1090 C C . THR A 1 138 ? 3.432 1.257 10.936 1.00 92.69 138 THR A C 1
ATOM 1092 O O . THR A 1 138 ? 4.327 1.715 10.219 1.00 92.69 138 THR A O 1
ATOM 1095 N N . PHE A 1 139 ? 2.550 2.028 11.557 1.00 92.69 139 PHE A N 1
ATOM 1096 C CA . PHE A 1 139 ? 2.437 3.458 11.322 1.00 92.69 139 PHE A CA 1
ATOM 1097 C C . PHE A 1 139 ? 2.241 4.191 12.641 1.00 92.69 139 PHE A C 1
ATOM 1099 O O . PHE A 1 139 ? 1.378 3.812 13.427 1.00 92.69 139 PHE A O 1
ATOM 1106 N N . ASP A 1 140 ? 3.002 5.251 12.877 1.00 91.94 140 ASP A N 1
ATOM 1107 C CA . ASP A 1 140 ? 2.776 6.113 14.036 1.00 91.94 140 ASP A CA 1
ATOM 1108 C C . ASP A 1 140 ? 1.677 7.108 13.688 1.00 91.94 140 ASP A C 1
ATOM 1110 O O . ASP A 1 140 ? 1.891 8.016 12.884 1.00 91.94 140 ASP A O 1
ATOM 1114 N N . ASP A 1 141 ? 0.488 6.961 14.259 1.00 83.75 141 ASP A N 1
ATOM 1115 C CA . ASP A 1 141 ? -0.643 7.829 13.947 1.00 83.75 141 ASP A CA 1
ATOM 1116 C C . ASP A 1 141 ? -0.546 9.216 14.599 1.00 83.75 141 ASP A C 1
ATOM 1118 O O . ASP A 1 141 ? 0.358 9.507 15.384 1.00 83.75 141 ASP A O 1
ATOM 1122 N N . ALA A 1 142 ? -1.453 10.132 14.235 1.00 79.12 142 ALA A N 1
ATOM 1123 C CA . ALA A 1 142 ? -1.427 11.528 14.696 1.00 79.12 142 ALA A CA 1
ATOM 1124 C C . ALA A 1 142 ? -1.455 11.691 16.227 1.00 79.12 142 ALA A C 1
ATOM 1126 O O . ALA A 1 142 ? -1.117 12.762 16.722 1.00 79.12 142 ALA A O 1
ATOM 1127 N N . THR A 1 143 ? -1.836 10.646 16.962 1.00 81.94 143 THR A N 1
ATOM 1128 C CA . THR A 1 143 ? -1.863 10.621 18.427 1.00 81.94 143 THR A CA 1
ATOM 1129 C C . THR A 1 143 ? -0.564 10.101 19.047 1.00 81.94 143 THR A C 1
ATOM 1131 O O . THR A 1 143 ? -0.406 10.174 20.262 1.00 81.94 143 THR A O 1
ATOM 1134 N N . GLY A 1 144 ? 0.377 9.621 18.230 1.00 80.31 144 GLY A N 1
ATOM 1135 C CA . GLY A 1 144 ? 1.611 8.972 18.673 1.00 80.31 144 GLY A CA 1
ATOM 1136 C C . GLY A 1 144 ? 1.435 7.483 18.981 1.00 80.31 144 GLY A C 1
ATOM 1137 O O . GLY A 1 144 ? 2.367 6.855 19.476 1.00 80.31 144 GLY A O 1
ATOM 1138 N N . GLU A 1 145 ? 0.260 6.912 18.699 1.00 87.25 145 GLU A N 1
ATOM 1139 C CA . GLU A 1 145 ? 0.002 5.481 18.838 1.00 87.25 145 GLU A CA 1
ATOM 1140 C C . GLU A 1 145 ? 0.527 4.742 17.603 1.00 87.25 145 GLU A C 1
ATOM 1142 O O . GLU A 1 145 ? 0.277 5.150 16.465 1.00 87.25 145 GLU A O 1
ATOM 1147 N N . GLN A 1 146 ? 1.229 3.629 17.818 1.00 91.12 146 GLN A N 1
ATOM 1148 C CA . GLN A 1 146 ? 1.615 2.745 16.727 1.00 91.12 146 GLN A CA 1
ATOM 1149 C C . GLN A 1 146 ? 0.432 1.857 16.332 1.00 91.12 146 GLN A C 1
ATOM 1151 O O . GLN A 1 146 ? -0.037 1.028 17.112 1.00 91.12 146 GLN A O 1
ATOM 1156 N N . VAL A 1 147 ? -0.025 2.023 15.096 1.00 92.69 147 VAL A N 1
ATOM 1157 C CA . VAL A 1 147 ? -1.160 1.311 14.505 1.00 92.69 147 VAL A CA 1
ATOM 1158 C C . VAL A 1 147 ? -0.705 0.437 13.338 1.00 92.69 147 VAL A C 1
ATOM 1160 O O . VAL A 1 147 ? 0.380 0.613 12.778 1.00 92.69 147 VAL A O 1
ATOM 1163 N N . LEU A 1 148 ? -1.550 -0.514 12.959 1.00 92.44 148 LEU A N 1
ATOM 1164 C CA . LEU A 1 148 ? -1.409 -1.329 11.764 1.00 92.44 148 LEU A CA 1
ATOM 1165 C C . LEU A 1 148 ? -2.254 -0.754 10.633 1.00 92.44 148 LEU A C 1
ATOM 1167 O O . LEU A 1 148 ? -3.387 -0.311 10.824 1.00 92.44 148 LEU A O 1
ATOM 1171 N N . ILE A 1 149 ? -1.704 -0.804 9.429 1.00 91.69 149 ILE A N 1
ATOM 1172 C CA . ILE A 1 149 ? -2.418 -0.510 8.195 1.00 91.69 149 ILE A CA 1
ATOM 1173 C C . ILE A 1 149 ? -2.289 -1.737 7.301 1.00 91.69 149 ILE A C 1
ATOM 1175 O O . ILE A 1 149 ? -1.181 -2.146 6.950 1.00 91.69 149 ILE A O 1
ATOM 1179 N N . LEU A 1 150 ? -3.428 -2.319 6.935 1.00 89.88 150 LEU A N 1
ATOM 1180 C CA . LEU A 1 150 ? -3.508 -3.439 6.005 1.00 89.88 150 LEU A CA 1
ATOM 1181 C C . LEU A 1 150 ? -4.096 -2.967 4.683 1.00 89.88 150 LEU A C 1
ATOM 1183 O O . LEU A 1 150 ? -5.226 -2.478 4.625 1.00 89.88 150 LEU A O 1
ATOM 1187 N N . VAL A 1 151 ? -3.338 -3.157 3.608 1.00 88.62 151 VAL A N 1
ATOM 1188 C CA . VAL A 1 151 ? -3.745 -2.740 2.266 1.00 88.62 151 VAL A CA 1
ATOM 1189 C C . VAL A 1 151 ? -3.666 -3.925 1.327 1.00 88.62 151 VAL A C 1
ATOM 1191 O O . VAL A 1 151 ? -2.591 -4.506 1.207 1.00 88.62 151 VAL A O 1
ATOM 1194 N N . PRO A 1 152 ? -4.750 -4.301 0.628 1.00 88.50 152 PRO A N 1
ATOM 1195 C CA . PRO A 1 152 ? -4.645 -5.309 -0.416 1.00 88.50 152 PRO A CA 1
ATOM 1196 C C . PRO A 1 152 ? -3.599 -4.874 -1.444 1.00 88.50 152 PRO A C 1
ATOM 1198 O O . PRO A 1 152 ? -3.655 -3.740 -1.926 1.00 88.50 152 PRO A O 1
ATOM 1201 N N . ILE A 1 153 ? -2.675 -5.762 -1.814 1.00 86.75 153 ILE A N 1
ATOM 1202 C CA . ILE A 1 153 ? -1.593 -5.409 -2.749 1.00 86.75 153 ILE A CA 1
ATOM 1203 C C . ILE A 1 153 ? -2.174 -4.898 -4.070 1.00 86.75 153 ILE A C 1
ATOM 1205 O O . ILE A 1 153 ? -1.750 -3.864 -4.584 1.00 86.75 153 ILE A O 1
ATOM 1209 N N . ARG A 1 154 ? -3.233 -5.549 -4.558 1.00 82.31 154 ARG A N 1
ATOM 1210 C CA . ARG A 1 154 ? -3.995 -5.097 -5.724 1.00 82.31 154 ARG A CA 1
ATOM 1211 C C . ARG A 1 154 ? -4.421 -3.624 -5.637 1.00 82.31 154 ARG A C 1
ATOM 1213 O O . ARG A 1 154 ? -4.320 -2.920 -6.633 1.00 82.31 154 ARG A O 1
ATOM 1220 N N . VAL A 1 155 ? -4.875 -3.154 -4.472 1.00 82.50 155 VAL A N 1
ATOM 1221 C CA . VAL A 1 155 ? -5.330 -1.764 -4.293 1.00 82.50 155 VAL A CA 1
ATOM 1222 C C . VAL A 1 155 ? -4.160 -0.793 -4.407 1.00 82.50 155 VAL A C 1
ATOM 1224 O O . VAL A 1 155 ? -4.302 0.227 -5.073 1.00 82.50 155 VAL A O 1
ATOM 1227 N N . VAL A 1 156 ? -3.004 -1.111 -3.814 1.00 81.62 156 VAL A N 1
ATOM 1228 C CA . VAL A 1 156 ? -1.797 -0.272 -3.937 1.00 81.62 156 VAL A CA 1
ATOM 1229 C C . VAL A 1 156 ? -1.411 -0.115 -5.411 1.00 81.62 156 VAL A C 1
ATOM 1231 O O . VAL A 1 156 ? -1.237 1.003 -5.895 1.00 81.62 156 VAL A O 1
ATOM 1234 N N . LEU A 1 157 ? -1.372 -1.229 -6.148 1.00 78.12 157 LEU A N 1
ATOM 1235 C CA . LEU A 1 157 ? -1.049 -1.234 -7.576 1.00 78.12 157 LEU A CA 1
ATOM 1236 C C . LEU A 1 157 ? -2.087 -0.457 -8.405 1.00 78.12 157 LEU A C 1
ATOM 1238 O O . LEU A 1 157 ? -1.730 0.328 -9.280 1.00 78.12 157 LEU A O 1
ATOM 1242 N N . GLU A 1 158 ? -3.381 -0.605 -8.113 1.00 75.00 158 GLU 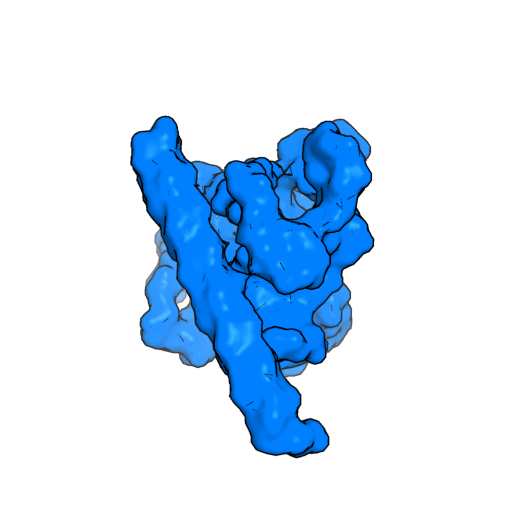A N 1
ATOM 1243 C CA . GLU A 1 158 ? -4.442 0.151 -8.788 1.00 75.00 158 GLU A CA 1
ATOM 1244 C C . GLU A 1 158 ? -4.347 1.671 -8.561 1.00 75.00 158 GLU A C 1
ATOM 1246 O O . GLU A 1 158 ? -4.784 2.430 -9.429 1.00 75.00 158 GLU A O 1
ATOM 1251 N N . ARG A 1 159 ? -3.793 2.138 -7.432 1.00 74.31 159 ARG A N 1
ATOM 1252 C CA . ARG A 1 159 ? -3.679 3.578 -7.133 1.00 74.31 159 ARG A CA 1
ATOM 1253 C C . ARG A 1 159 ? -2.533 4.272 -7.852 1.00 74.31 159 ARG A C 1
ATOM 1255 O O . ARG A 1 159 ? -2.759 5.381 -8.329 1.00 74.31 159 ARG A O 1
ATOM 1262 N N . LEU A 1 160 ? -1.390 3.611 -8.056 1.00 68.25 160 LEU A N 1
ATOM 126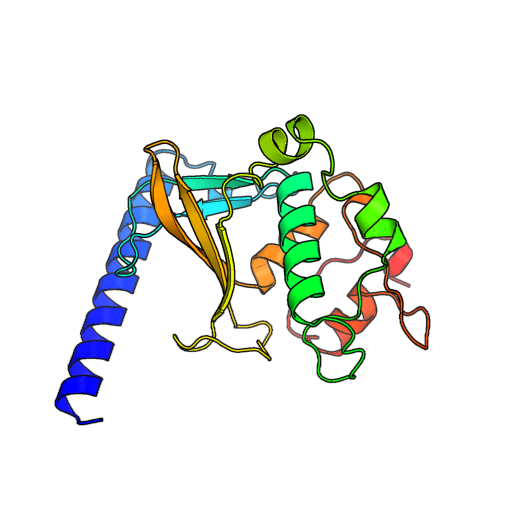3 C CA . LEU A 1 160 ? -0.319 4.150 -8.915 1.00 68.25 160 LEU A CA 1
ATOM 1264 C C . LEU A 1 160 ? -0.817 4.517 -10.319 1.00 68.25 160 LEU A C 1
ATOM 1266 O O . LEU A 1 160 ? -0.345 5.464 -10.936 1.00 68.25 160 LEU A O 1
ATOM 1270 N N . ARG A 1 161 ? -1.824 3.791 -10.808 1.00 61.50 161 ARG A N 1
ATOM 1271 C CA . ARG A 1 161 ? -2.477 4.029 -12.100 1.00 61.50 161 ARG A CA 1
ATOM 1272 C C . ARG A 1 161 ? -3.294 5.328 -12.152 1.00 61.50 161 ARG A C 1
ATOM 1274 O O . ARG A 1 161 ? -3.490 5.848 -13.246 1.00 61.50 161 ARG A O 1
ATOM 1281 N N . MET A 1 162 ? -3.892 5.758 -11.037 1.00 53.59 162 MET A N 1
ATOM 1282 C CA . MET A 1 162 ? -4.900 6.835 -11.018 1.00 53.59 162 MET A CA 1
ATOM 1283 C C . MET A 1 162 ? -4.294 8.214 -10.734 1.00 53.59 162 MET A C 1
ATOM 1285 O O . MET A 1 162 ? -5.030 9.198 -10.728 1.00 53.59 162 MET A O 1
ATOM 1289 N N . GLY A 1 163 ? -2.981 8.299 -10.495 1.00 52.81 163 GLY A N 1
ATOM 1290 C CA . GLY A 1 163 ? -2.278 9.577 -10.517 1.00 52.81 163 GLY A CA 1
ATOM 1291 C C . GLY A 1 163 ? -2.330 10.149 -11.933 1.00 52.81 163 GLY A C 1
ATOM 1292 O O . GLY A 1 163 ? -1.967 9.466 -12.885 1.00 52.81 163 GLY A O 1
ATOM 1293 N N . GLU A 1 164 ? -2.801 11.387 -12.092 1.00 46.59 164 GLU A N 1
ATOM 1294 C CA . GLU A 1 164 ? -2.873 12.046 -13.408 1.00 46.59 164 GLU A CA 1
ATOM 1295 C C . GLU A 1 164 ? -1.483 12.243 -14.048 1.00 46.59 164 GLU A C 1
ATOM 1297 O O . GLU A 1 164 ? -1.377 12.414 -15.262 1.00 46.59 164 GLU A O 1
ATOM 1302 N N . ASP A 1 165 ? -0.415 12.168 -13.247 1.00 57.78 165 ASP A N 1
ATOM 1303 C CA . ASP A 1 165 ? 0.966 12.228 -13.711 1.00 57.78 165 ASP A CA 1
ATOM 1304 C C . ASP A 1 165 ? 1.509 10.823 -14.013 1.00 57.78 165 ASP A C 1
ATOM 1306 O O . ASP A 1 165 ? 1.680 9.996 -13.113 1.00 57.78 165 ASP A O 1
ATOM 1310 N N . TYR A 1 166 ? 1.812 10.571 -15.290 1.00 53.19 166 TYR A N 1
ATOM 1311 C CA . TYR A 1 166 ? 2.433 9.337 -15.785 1.00 53.19 166 TYR A CA 1
ATOM 1312 C C . TYR A 1 166 ? 3.782 9.043 -15.117 1.00 53.19 166 TYR A C 1
ATOM 1314 O O . TYR A 1 166 ? 4.229 7.897 -15.144 1.00 53.19 166 TYR A O 1
ATOM 1322 N N . ARG A 1 167 ? 4.412 10.055 -14.510 1.00 55.75 167 ARG A N 1
ATOM 1323 C CA . ARG A 1 167 ? 5.614 9.907 -13.692 1.00 55.75 167 ARG A CA 1
ATOM 1324 C C . ARG A 1 167 ? 5.393 9.076 -12.434 1.00 55.75 167 ARG A C 1
ATOM 1326 O O . ARG A 1 167 ? 6.318 8.417 -11.998 1.00 55.75 167 ARG A O 1
ATOM 1333 N N . ASN A 1 168 ? 4.165 8.956 -11.928 1.00 60.56 168 ASN A N 1
ATOM 1334 C CA . ASN A 1 168 ? 3.863 8.055 -10.805 1.00 60.56 168 ASN A CA 1
ATOM 1335 C C . ASN A 1 168 ? 3.829 6.569 -11.200 1.00 60.56 168 ASN A C 1
ATOM 1337 O O . ASN A 1 168 ? 3.558 5.715 -10.356 1.00 60.56 168 ASN A O 1
ATOM 1341 N N . ILE A 1 169 ? 4.061 6.239 -12.473 1.00 64.19 169 ILE A N 1
ATOM 1342 C CA . ILE A 1 169 ? 4.072 4.863 -12.954 1.00 64.19 169 ILE A CA 1
ATOM 1343 C C . ILE A 1 169 ? 5.527 4.411 -13.151 1.00 64.19 169 ILE A C 1
ATOM 1345 O O . ILE A 1 169 ? 6.164 4.867 -14.103 1.00 64.19 169 ILE A O 1
ATOM 1349 N N . PRO A 1 170 ? 6.049 3.496 -12.313 1.00 65.31 170 PRO A N 1
ATOM 1350 C CA . PRO A 1 170 ? 7.428 3.053 -12.428 1.00 65.31 170 PRO A CA 1
ATOM 1351 C C . PRO A 1 170 ? 7.696 2.275 -13.727 1.00 65.31 170 PRO A C 1
ATOM 1353 O O . PRO A 1 170 ? 6.915 1.384 -14.081 1.00 65.31 170 PRO A O 1
ATOM 1356 N N . PRO A 1 171 ? 8.807 2.563 -14.431 1.00 64.44 171 PRO A N 1
ATOM 1357 C CA . PRO A 1 171 ? 9.354 1.710 -15.475 1.00 64.44 171 PRO A CA 1
ATOM 1358 C C . PRO A 1 171 ? 10.101 0.505 -14.873 1.00 64.44 171 PRO A C 1
ATOM 1360 O O . PRO A 1 171 ? 10.556 0.549 -13.729 1.00 64.44 171 PRO A O 1
ATOM 1363 N N . VAL A 1 172 ? 10.244 -0.571 -15.656 1.00 63.00 172 VAL A N 1
ATOM 1364 C CA . VAL A 1 172 ? 10.963 -1.798 -15.257 1.00 63.00 172 VAL A CA 1
ATOM 1365 C C . VAL A 1 172 ? 12.444 -1.699 -15.597 1.00 63.00 172 VAL A C 1
ATOM 1367 O O . VAL A 1 172 ? 12.798 -1.268 -16.696 1.00 63.00 172 VAL A O 1
ATOM 1370 N N . GLU A 1 173 ? 13.295 -2.201 -14.707 1.00 57.50 173 GLU A N 1
ATOM 1371 C CA . GLU A 1 173 ? 14.655 -2.644 -15.033 1.00 57.50 173 GLU A CA 1
ATOM 1372 C C . GLU A 1 173 ? 14.681 -4.180 -14.955 1.00 57.50 173 GLU A C 1
ATOM 1374 O O . GLU A 1 173 ? 14.264 -4.765 -13.968 1.00 57.50 173 GLU A O 1
ATOM 1379 N N . GLY A 1 174 ? 15.061 -4.865 -16.033 1.00 52.56 174 GLY A N 1
ATOM 1380 C CA . GLY A 1 174 ? 15.057 -6.330 -16.111 1.00 52.56 174 GLY A CA 1
ATOM 1381 C C . GLY A 1 174 ? 15.438 -6.800 -17.513 1.00 52.56 174 GLY A C 1
ATOM 1382 O O . GLY A 1 174 ? 15.366 -6.006 -18.454 1.00 52.56 174 GLY A O 1
ATOM 1383 N N . GLU A 1 175 ? 15.825 -8.074 -17.659 1.00 47.22 175 GLU A N 1
ATOM 1384 C CA . GLU A 1 175 ? 16.562 -8.653 -18.808 1.00 47.22 175 GLU A CA 1
ATOM 1385 C C . GLU A 1 175 ? 15.933 -8.431 -20.207 1.00 47.22 175 GLU A C 1
ATOM 1387 O O . GLU A 1 175 ? 16.562 -8.700 -21.230 1.00 47.22 175 GLU A O 1
ATOM 1392 N N . HIS A 1 176 ? 14.712 -7.891 -20.289 1.00 52.44 176 HIS A N 1
ATOM 1393 C CA . HIS A 1 176 ? 13.958 -7.729 -21.534 1.00 52.44 176 HIS A CA 1
ATOM 1394 C C . HIS A 1 176 ? 13.265 -6.367 -21.732 1.00 52.44 176 HIS A C 1
ATOM 1396 O O . HIS A 1 176 ? 12.484 -6.242 -22.673 1.00 52.44 176 HIS A O 1
ATOM 1402 N N . HIS A 1 177 ? 13.518 -5.347 -20.894 1.00 55.09 177 HIS A N 1
ATOM 1403 C CA . HIS A 1 177 ? 12.900 -4.005 -21.026 1.00 55.09 177 HIS A CA 1
ATOM 1404 C C . HIS A 1 177 ? 11.364 -4.028 -21.221 1.00 55.09 177 HIS A C 1
ATOM 1406 O O . HIS A 1 177 ? 10.794 -3.186 -21.918 1.00 55.09 177 HIS A O 1
ATOM 1412 N N . LEU A 1 178 ? 10.688 -5.026 -20.646 1.00 56.72 178 LEU A N 1
ATOM 1413 C CA . LEU A 1 178 ? 9.252 -5.229 -20.817 1.00 56.72 178 LEU A CA 1
ATOM 1414 C C . LEU A 1 178 ? 8.463 -4.232 -19.965 1.00 56.72 178 LEU A C 1
ATOM 1416 O O . LEU A 1 178 ? 8.843 -3.926 -18.839 1.00 56.72 178 LEU A O 1
ATOM 1420 N N . ASP A 1 179 ? 7.328 -3.764 -20.486 1.00 64.38 179 ASP A N 1
ATOM 1421 C CA . ASP A 1 179 ? 6.387 -2.956 -19.711 1.00 64.38 179 ASP A CA 1
ATOM 1422 C C . ASP A 1 179 ? 5.883 -3.749 -18.493 1.00 64.38 179 ASP A C 1
ATOM 1424 O O . ASP A 1 179 ? 5.295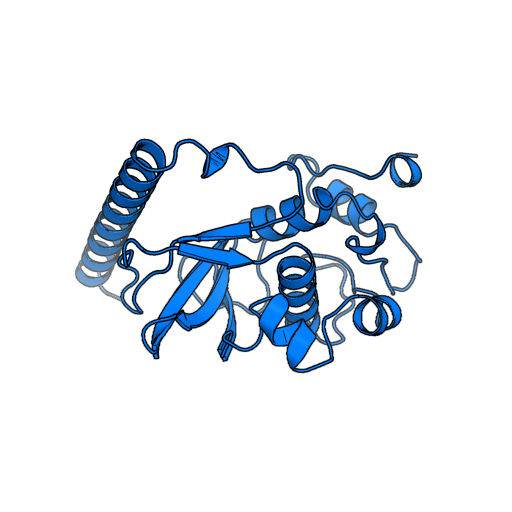 -4.829 -18.625 1.00 64.38 179 ASP A O 1
ATOM 1428 N N . TRP A 1 180 ? 6.083 -3.174 -17.304 1.00 70.19 180 TRP A N 1
ATOM 1429 C CA . TRP A 1 180 ? 5.650 -3.721 -16.022 1.00 70.19 180 TRP A CA 1
ATOM 1430 C C . TRP A 1 180 ? 4.186 -4.167 -16.057 1.00 70.19 180 TRP A C 1
ATOM 1432 O O . TRP A 1 180 ? 3.824 -5.264 -15.615 1.00 70.19 180 TRP A O 1
ATOM 1442 N N . TRP A 1 181 ? 3.333 -3.313 -16.623 1.00 68.62 181 TRP A N 1
ATOM 1443 C CA . TRP A 1 181 ? 1.897 -3.533 -16.670 1.00 68.62 181 TRP A CA 1
ATOM 1444 C C . TRP A 1 181 ? 1.510 -4.585 -17.697 1.00 68.62 181 TRP A C 1
ATOM 1446 O O . TRP A 1 181 ? 0.526 -5.300 -17.499 1.00 68.62 181 TRP A O 1
ATOM 1456 N N . ALA A 1 182 ? 2.257 -4.714 -18.792 1.00 69.69 182 ALA A N 1
ATOM 1457 C CA . ALA A 1 182 ? 2.095 -5.823 -19.723 1.00 69.69 182 ALA A CA 1
ATOM 1458 C C . ALA A 1 182 ? 2.366 -7.164 -19.029 1.00 69.69 182 ALA A C 1
ATOM 1460 O O . ALA A 1 182 ? 1.557 -8.085 -19.151 1.00 69.69 182 ALA A O 1
ATOM 1461 N N . GLU A 1 183 ? 3.428 -7.252 -18.230 1.00 71.56 183 GLU A N 1
ATOM 1462 C CA . GLU A 1 183 ? 3.778 -8.486 -17.528 1.00 71.56 183 GLU A CA 1
ATOM 1463 C C . GLU A 1 183 ? 2.793 -8.818 -16.396 1.00 71.56 183 GLU A C 1
ATOM 1465 O O . GLU A 1 183 ? 2.347 -9.962 -16.282 1.00 71.56 183 GLU A O 1
ATOM 1470 N N . LEU A 1 184 ? 2.355 -7.823 -15.614 1.00 72.56 184 LEU A N 1
ATOM 1471 C CA . LEU A 1 184 ? 1.291 -8.020 -14.622 1.00 72.56 184 LEU A CA 1
ATOM 1472 C C . LEU A 1 184 ? -0.016 -8.496 -15.269 1.00 72.56 184 LEU A C 1
ATOM 1474 O O . LEU A 1 184 ? -0.639 -9.429 -14.765 1.00 72.56 184 LEU A O 1
ATOM 1478 N N . ARG A 1 185 ? -0.418 -7.921 -16.411 1.00 70.56 185 ARG A N 1
ATOM 1479 C CA . ARG A 1 185 ? -1.596 -8.389 -17.166 1.00 70.56 185 ARG A CA 1
ATOM 1480 C C . ARG A 1 185 ? -1.433 -9.817 -17.666 1.00 70.56 185 ARG A C 1
ATOM 1482 O O . ARG A 1 185 ? -2.390 -10.584 -17.615 1.00 70.56 185 ARG A O 1
ATOM 1489 N N . ARG A 1 186 ? -0.242 -10.177 -18.154 1.00 74.25 186 ARG A N 1
ATOM 1490 C CA . ARG A 1 186 ? 0.054 -11.534 -18.627 1.00 74.25 186 ARG A CA 1
ATOM 1491 C C . ARG A 1 186 ? -0.070 -12.549 -17.492 1.00 74.25 186 ARG A C 1
ATOM 1493 O O . ARG A 1 186 ? -0.669 -13.603 -17.688 1.00 74.25 186 ARG A O 1
ATOM 1500 N N . ARG A 1 187 ? 0.471 -12.228 -16.311 1.00 74.88 187 ARG A N 1
ATOM 1501 C CA . ARG A 1 187 ? 0.432 -13.100 -15.122 1.00 74.88 187 ARG A CA 1
ATOM 1502 C C . ARG A 1 187 ? -0.954 -13.174 -14.486 1.00 74.88 187 ARG A C 1
ATOM 1504 O O . ARG A 1 187 ? -1.353 -14.230 -14.003 1.00 74.88 187 ARG A O 1
ATOM 1511 N N . TYR A 1 188 ? -1.706 -12.079 -14.524 1.00 76.56 188 TYR A N 1
ATOM 1512 C CA . TYR A 1 188 ? -2.990 -11.942 -13.839 1.00 76.56 188 TYR A CA 1
ATOM 1513 C C . TYR A 1 188 ? -4.088 -11.432 -14.795 1.00 76.56 188 TYR A C 1
ATOM 1515 O O . TYR A 1 188 ? -4.659 -10.363 -14.583 1.00 76.56 188 TYR A O 1
ATOM 1523 N N . PRO A 1 189 ? -4.454 -12.205 -15.836 1.00 70.12 189 PRO A N 1
ATOM 1524 C CA . PRO A 1 189 ? -5.349 -11.751 -16.910 1.00 70.12 189 PRO A CA 1
ATOM 1525 C C . PRO A 1 189 ? -6.800 -11.520 -16.465 1.00 70.12 189 PRO A C 1
ATOM 1527 O O . PRO A 1 189 ? -7.583 -10.904 -17.183 1.00 70.12 189 PRO A O 1
ATOM 1530 N N . LYS A 1 190 ? -7.178 -12.043 -15.292 1.00 72.31 190 LYS A N 1
ATOM 1531 C CA . LYS A 1 190 ? -8.508 -11.862 -14.690 1.00 72.31 190 LYS A CA 1
ATOM 1532 C C . LYS A 1 190 ? -8.606 -10.603 -13.827 1.00 72.31 190 LYS A C 1
ATOM 1534 O O . LYS A 1 190 ? -9.706 -10.234 -13.425 1.00 72.31 190 LYS A O 1
ATOM 1539 N N . GLU A 1 191 ? -7.479 -9.968 -13.529 1.00 67.81 191 GLU A N 1
ATOM 1540 C CA . GLU A 1 191 ? -7.432 -8.743 -12.744 1.00 67.81 191 GLU A CA 1
ATOM 1541 C C . GLU A 1 191 ? -7.488 -7.535 -13.689 1.00 67.81 191 GLU A C 1
ATOM 1543 O O . GLU A 1 191 ? -6.789 -7.456 -14.700 1.00 67.81 191 GLU A O 1
ATOM 1548 N N . THR A 1 192 ? -8.356 -6.573 -13.386 1.00 59.22 192 THR A N 1
ATOM 1549 C CA . THR A 1 192 ? -8.592 -5.401 -14.239 1.00 59.22 192 THR A CA 1
ATOM 1550 C C . THR A 1 192 ? -7.583 -4.288 -13.963 1.00 59.22 192 THR A C 1
ATOM 1552 O O . THR A 1 192 ? -7.934 -3.234 -13.424 1.00 59.22 192 THR A O 1
ATOM 1555 N N . PHE A 1 193 ? -6.327 -4.492 -14.358 1.00 59.34 193 PHE A N 1
ATOM 1556 C CA . PHE A 1 193 ? -5.341 -3.408 -14.388 1.00 59.34 193 PHE A CA 1
ATOM 1557 C C . PHE A 1 193 ? -5.586 -2.498 -15.599 1.00 59.34 193 PHE A C 1
ATOM 1559 O O . PHE A 1 193 ? -5.903 -2.953 -16.697 1.00 59.34 193 P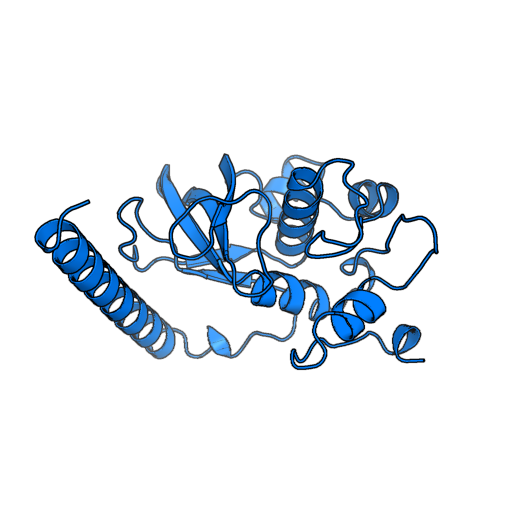HE A O 1
ATOM 1566 N N . TRP A 1 194 ? -5.447 -1.188 -15.419 1.00 50.53 194 TRP A N 1
ATOM 1567 C CA . TRP A 1 194 ? -5.371 -0.256 -16.554 1.00 50.53 194 TRP A CA 1
ATOM 1568 C C . TRP A 1 194 ? -3.987 -0.259 -17.114 1.00 50.53 194 TRP A C 1
ATOM 1570 O O . TRP A 1 194 ? -3.025 -0.519 -16.400 1.00 50.53 194 TRP A O 1
ATOM 1580 N N . VAL A 1 195 ? -3.902 0.282 -18.315 1.00 50.56 195 VAL A N 1
ATOM 1581 C CA . VAL A 1 195 ? -2.633 0.572 -18.934 1.00 50.56 195 VAL A CA 1
ATOM 1582 C C . VAL A 1 195 ? -2.696 1.970 -19.540 1.00 50.56 195 VAL A C 1
ATOM 1584 O O . VAL A 1 195 ? -3.689 2.280 -20.222 1.00 50.56 195 VAL A O 1
ATOM 1587 N N . PRO A 1 196 ? -1.688 2.831 -19.306 1.00 49.94 196 PRO A N 1
ATOM 1588 C CA . PRO A 1 196 ? -1.552 4.087 -20.032 1.00 49.94 196 PRO A CA 1
ATOM 1589 C C . PRO A 1 196 ? -1.607 3.835 -21.536 1.00 49.94 196 PRO A C 1
ATOM 1591 O O . PRO A 1 196 ? -1.116 2.820 -22.021 1.00 49.94 196 PRO A O 1
ATOM 1594 N N . ARG A 1 197 ? -2.215 4.743 -22.306 1.00 54.38 197 ARG A N 1
ATOM 1595 C CA . ARG A 1 197 ? -2.486 4.518 -23.740 1.00 54.38 197 ARG A CA 1
ATOM 1596 C C . ARG A 1 197 ? -1.235 4.132 -24.546 1.00 54.38 197 ARG A C 1
ATOM 1598 O O . ARG A 1 197 ? -1.362 3.351 -25.484 1.00 54.38 197 ARG A O 1
ATOM 1605 N N . GLN A 1 198 ? -0.062 4.626 -24.151 1.00 52.25 198 GLN A N 1
ATOM 1606 C CA . GLN A 1 198 ? 1.232 4.320 -24.772 1.00 52.25 198 GLN A CA 1
ATOM 1607 C C . GLN A 1 198 ? 1.693 2.861 -24.606 1.00 52.25 198 GLN A C 1
ATOM 1609 O O . GLN A 1 198 ? 2.446 2.373 -25.436 1.00 52.25 198 GLN A O 1
ATOM 1614 N N . TYR A 1 199 ? 1.180 2.151 -23.600 1.00 49.72 199 TYR A N 1
ATOM 1615 C CA . TYR A 1 199 ? 1.530 0.765 -23.268 1.00 49.72 199 TYR A CA 1
ATOM 1616 C C . TYR A 1 199 ? 0.411 -0.241 -23.626 1.00 49.72 199 TYR A C 1
ATOM 1618 O O . TYR A 1 199 ? 0.463 -1.429 -23.308 1.00 49.72 199 TYR A O 1
ATOM 1626 N N . ARG A 1 200 ? -0.665 0.231 -24.275 1.00 56.44 200 ARG A N 1
ATOM 1627 C CA . ARG A 1 200 ? -1.799 -0.614 -24.703 1.00 56.44 200 ARG A CA 1
ATOM 1628 C C . ARG A 1 200 ? -1.545 -1.380 -26.003 1.00 56.44 200 ARG A C 1
ATOM 1630 O O . ARG A 1 200 ? -2.424 -2.144 -26.393 1.00 56.44 200 ARG A O 1
ATOM 1637 N N . ARG A 1 201 ? -0.434 -1.105 -26.685 1.00 52.53 201 ARG A N 1
ATOM 1638 C CA . ARG A 1 201 ? -0.067 -1.750 -27.948 1.00 52.53 201 ARG A CA 1
ATOM 1639 C C . ARG A 1 201 ? 0.700 -3.033 -27.697 1.00 52.53 201 ARG A C 1
ATOM 1641 O O . ARG A 1 201 ? 1.518 -3.027 -26.756 1.00 52.53 201 ARG A O 1
#

Secondary structure (DSSP, 8-state):
--HHHHHHHHHHHHHHHHHHHHHHHHHHHH-GGGTT--SSS-EEEEEE-TTS-EEEEEEEE-HHHHHHHHHHHHHHHTT---TTSSSPPBPHHHHHHHS--SHHHHHHTT-TTEEEEEEEETTEEESS--TTSEEEEEEE-TTS-EEEEEEEHHHHHHHHTTSSSGGGSPPB-STT---HHHHHHHH-TTS-----GGG--

Organism: NCBI:txid2494234